Protein AF-A0A926MVA9-F1 (afdb_monomer)

Sequence (259 aa):
MSFYVKKLYDNELGYRKGIPNKAGKFLLVSKKRADFFPLHKADEIDPSMSLGIIIDEMKHLVHAEYTHDNDPSSGHRGNDRRIYLNEEIDQNGEFFKPGYYIVFFKYLDTEDKETKYILYRFTPDHKQYDLLEKITNQTNHLIFDNLDFINTEDRTYKEATISKKTTTRISDRLARNIHDIYSNQAEFRYAIRDIYDHKCCITGESIDTGETINCQAAHIKPWQFNGNHSTDNGMLMSLDFHWAFDRGCFTIDQSYEIR

Mean predicted aligned error: 5.1 Å

Secondary structure (DSSP, 8-state):
--EEEEE--TTTTT-BTTBSSSS---EEE-GGGGGGSPPPPTTSSS-EEEEEEEETTTTEEEEEEEEEE--TTSS-TT-EEEEE-HHHH-TTS-SS-TT-EEEEEEEE-TTT-SEEEEEEEE-TTSTTHHHHHHHHTT-SEEEES--TTS--S----SEEEE-HHHHHHHHHHHTT-TTPBPSSHHHHHHHHHHHTTT--TTTS---B-SS-BSEEEEESS-GGGT--SBGGGEEEEEHHHHHHHHTTS--B-TTS-B-

Structure (mmCIF, N/CA/C/O backbone):
data_AF-A0A926MVA9-F1
#
_entry.id   AF-A0A926MVA9-F1
#
loop_
_atom_site.group_PDB
_atom_site.id
_atom_site.type_symbol
_atom_site.label_atom_id
_atom_site.label_alt_id
_atom_site.label_comp_id
_atom_site.label_asym_id
_atom_site.label_entity_id
_atom_site.label_seq_id
_atom_site.pdbx_PDB_ins_code
_atom_site.Cartn_x
_atom_site.Cartn_y
_atom_site.Cartn_z
_atom_site.occupancy
_atom_site.B_iso_or_equiv
_atom_site.auth_seq_id
_atom_site.auth_comp_id
_atom_site.auth_asym_id
_atom_site.auth_atom_id
_atom_site.pdbx_PDB_model_num
ATOM 1 N N . MET A 1 1 ? 10.061 2.152 19.252 1.00 72.50 1 MET A N 1
ATOM 2 C CA . MET A 1 1 ? 9.005 1.430 18.512 1.00 72.50 1 MET A CA 1
ATOM 3 C C . MET A 1 1 ? 7.687 2.034 18.940 1.00 72.50 1 MET A C 1
ATOM 5 O O . MET A 1 1 ? 7.602 2.446 20.084 1.00 72.50 1 MET A O 1
ATOM 9 N N . SER A 1 2 ? 6.718 2.193 18.046 1.00 91.19 2 SER A N 1
ATOM 10 C CA . SER A 1 2 ? 5.420 2.751 18.425 1.00 91.19 2 SER A CA 1
ATOM 11 C C . SER A 1 2 ? 4.295 1.969 17.767 1.00 91.19 2 SER A C 1
ATOM 13 O O . SER A 1 2 ? 4.435 1.449 16.657 1.00 91.19 2 SER A O 1
ATOM 15 N N . PHE A 1 3 ? 3.182 1.886 18.483 1.00 97.00 3 PHE A N 1
ATOM 16 C CA . PHE A 1 3 ? 1.980 1.170 18.101 1.00 97.00 3 PHE A CA 1
ATOM 17 C C . PHE A 1 3 ? 0.824 2.148 18.038 1.00 97.00 3 PHE A C 1
ATOM 19 O O . PHE A 1 3 ? 0.561 2.850 19.012 1.00 97.00 3 PHE A O 1
ATOM 26 N N . TYR A 1 4 ? 0.111 2.171 16.921 1.00 97.56 4 TYR A N 1
ATOM 27 C CA . TYR A 1 4 ? -1.130 2.917 16.794 1.00 97.56 4 TYR A CA 1
ATOM 28 C C . TYR A 1 4 ? -2.300 1.985 17.061 1.00 97.56 4 TYR A C 1
ATOM 30 O O . TYR A 1 4 ? -2.570 1.082 16.271 1.00 97.56 4 TYR A O 1
ATOM 38 N N . VAL A 1 5 ? -2.994 2.205 18.169 1.00 97.44 5 VAL A N 1
ATOM 39 C CA . VAL A 1 5 ? -4.137 1.396 18.588 1.00 97.44 5 VAL A CA 1
ATOM 40 C C . VAL A 1 5 ? -5.415 2.149 18.282 1.00 97.44 5 VAL A C 1
ATOM 42 O O . VAL A 1 5 ? -5.563 3.324 18.642 1.00 97.44 5 VAL A O 1
ATOM 45 N N . LYS A 1 6 ? -6.355 1.448 17.649 1.00 95.69 6 LYS A N 1
ATOM 46 C CA . LYS A 1 6 ? -7.655 1.999 17.309 1.00 95.69 6 LYS A CA 1
ATOM 47 C C . LYS A 1 6 ? -8.786 1.002 17.522 1.00 95.69 6 LYS A C 1
ATOM 49 O O . LYS A 1 6 ? -8.683 -0.147 17.108 1.00 95.69 6 LYS A O 1
ATOM 54 N N . LYS A 1 7 ? -9.898 1.480 18.084 1.00 96.44 7 LYS A N 1
ATOM 55 C CA . LYS A 1 7 ? -11.179 0.757 18.093 1.00 96.44 7 LYS A CA 1
ATOM 56 C C . LYS A 1 7 ? -12.002 1.108 16.855 1.00 96.44 7 LYS A C 1
ATOM 58 O O . LYS A 1 7 ? -12.034 2.275 16.454 1.00 96.44 7 LYS A O 1
ATOM 63 N N . LEU A 1 8 ? -12.624 0.116 16.230 1.00 95.50 8 LEU A N 1
ATOM 64 C CA . LEU A 1 8 ? -13.405 0.267 15.003 1.00 95.50 8 LEU A CA 1
ATOM 65 C C . LEU A 1 8 ? -14.878 0.559 15.289 1.00 95.50 8 LEU A C 1
ATOM 67 O O . LEU A 1 8 ? -15.458 0.001 16.221 1.00 95.50 8 LEU A O 1
ATOM 71 N N . TYR A 1 9 ? -15.491 1.401 14.457 1.00 93.56 9 TYR A N 1
ATOM 72 C CA . TYR A 1 9 ? -16.884 1.827 14.604 1.00 93.56 9 TYR A CA 1
ATOM 73 C C . TYR A 1 9 ? -17.649 1.794 13.273 1.00 93.56 9 TYR A C 1
ATOM 75 O O . TYR A 1 9 ? -17.070 1.807 12.190 1.00 93.56 9 TYR A O 1
ATOM 83 N N . ASP A 1 10 ? -18.979 1.792 13.354 1.00 92.00 10 ASP A N 1
ATOM 84 C CA . ASP A 1 10 ? -19.894 1.718 12.206 1.00 92.00 10 ASP A CA 1
ATOM 85 C C . ASP A 1 10 ? -19.597 2.742 11.097 1.00 92.00 10 ASP A C 1
ATOM 87 O O . ASP A 1 10 ? -19.724 2.439 9.909 1.00 92.00 10 ASP A O 1
ATOM 91 N N . ASN A 1 11 ? -19.210 3.961 11.483 1.00 86.88 11 ASN A N 1
ATOM 92 C CA . ASN A 1 11 ? -19.065 5.105 10.584 1.00 86.88 11 ASN A CA 1
ATOM 93 C C . ASN A 1 11 ? -17.918 4.965 9.572 1.00 86.88 11 ASN A C 1
ATOM 95 O O . ASN A 1 11 ? -18.002 5.559 8.501 1.00 86.88 11 ASN A O 1
ATOM 99 N N . GLU A 1 12 ? -16.867 4.213 9.896 1.00 91.00 12 GLU A N 1
ATOM 100 C CA . GLU A 1 12 ? -15.726 3.986 8.994 1.00 91.00 12 GLU A CA 1
ATOM 101 C C . GLU A 1 12 ? -15.831 2.640 8.259 1.00 91.00 12 GLU A C 1
ATOM 103 O O . GLU A 1 12 ? -15.351 2.494 7.140 1.00 91.00 12 GLU A O 1
ATOM 108 N N . LEU A 1 13 ? -16.534 1.666 8.845 1.00 93.25 13 LEU A N 1
ATOM 109 C CA . LEU A 1 13 ? -16.716 0.331 8.271 1.00 93.25 13 LEU A CA 1
ATOM 110 C C . LEU A 1 13 ? -17.892 0.248 7.286 1.00 93.25 13 LEU A C 1
ATOM 112 O O . LEU A 1 13 ? -18.305 -0.837 6.879 1.00 93.25 13 LEU A O 1
ATOM 116 N N . GLY A 1 14 ? -18.456 1.392 6.899 1.00 89.44 14 GLY A N 1
ATOM 117 C CA . GLY A 1 14 ? -19.520 1.466 5.904 1.00 89.44 14 GLY A CA 1
ATOM 118 C C . GLY A 1 14 ? -20.868 0.911 6.378 1.00 89.44 14 GLY A C 1
ATOM 119 O O . GLY A 1 14 ? -21.698 0.537 5.542 1.00 89.44 14 GLY A O 1
ATOM 120 N N . TYR A 1 15 ? -21.107 0.851 7.693 1.00 89.75 15 TYR A N 1
ATOM 121 C CA . TYR A 1 15 ? -22.381 0.400 8.250 1.00 89.75 15 TYR A CA 1
ATOM 122 C C . TYR A 1 15 ? -23.427 1.518 8.185 1.00 89.75 15 TYR A C 1
ATOM 124 O O . TYR A 1 15 ? -23.159 2.681 8.491 1.00 89.75 15 TYR A O 1
ATOM 132 N N . ARG A 1 16 ? -24.668 1.172 7.824 1.00 89.12 16 ARG A N 1
ATOM 133 C CA . ARG A 1 16 ? -25.833 2.057 7.990 1.00 89.12 16 ARG A CA 1
ATOM 134 C C . ARG A 1 16 ? -26.975 1.290 8.629 1.00 89.12 16 ARG A C 1
ATOM 136 O O . ARG A 1 16 ? -27.398 0.267 8.098 1.00 89.12 16 ARG A O 1
ATOM 143 N N . LYS A 1 17 ? -27.498 1.810 9.746 1.00 87.56 17 LYS A N 1
ATOM 144 C CA . LYS A 1 17 ? -28.572 1.166 10.527 1.00 87.56 17 LYS A CA 1
ATOM 145 C C . LYS A 1 17 ? -28.241 -0.304 10.866 1.00 87.56 17 LYS A C 1
ATOM 147 O O . LYS A 1 17 ? -29.100 -1.168 10.741 1.00 87.56 17 LYS A O 1
ATOM 152 N N . GLY A 1 18 ? -26.982 -0.583 11.220 1.00 84.25 18 GLY A N 1
ATOM 153 C CA . GLY A 1 18 ? -26.495 -1.929 11.553 1.00 84.25 18 GLY A CA 1
ATOM 154 C C . GLY A 1 18 ? -26.220 -2.858 10.362 1.00 84.25 18 GLY A C 1
ATOM 155 O O . GLY A 1 18 ? -25.815 -3.995 10.574 1.00 84.25 18 GLY A O 1
ATOM 156 N N . ILE A 1 19 ? -26.407 -2.402 9.118 1.00 84.62 19 ILE A N 1
ATOM 157 C CA . ILE A 1 19 ? -26.165 -3.209 7.914 1.00 84.62 19 ILE A CA 1
ATOM 158 C C . ILE A 1 19 ? -24.806 -2.818 7.303 1.00 84.62 19 ILE A C 1
ATOM 160 O O . ILE A 1 19 ? -24.645 -1.636 6.975 1.00 84.62 19 ILE A O 1
ATOM 164 N N . PRO A 1 20 ? -23.853 -3.758 7.119 1.00 87.31 20 PRO A N 1
ATOM 165 C CA . PRO A 1 20 ? -22.564 -3.483 6.476 1.00 87.31 20 PRO A CA 1
ATOM 166 C C . PRO A 1 20 ? -22.720 -3.165 4.981 1.00 87.31 20 PRO A C 1
ATOM 168 O O . PRO A 1 20 ? -23.764 -3.423 4.376 1.00 87.31 20 PRO A O 1
ATOM 171 N N . ASN A 1 21 ? -21.659 -2.634 4.365 1.00 85.88 21 ASN A N 1
ATOM 172 C CA . ASN A 1 21 ? -21.579 -2.366 2.918 1.00 85.88 21 ASN A CA 1
ATOM 173 C C . ASN A 1 21 ? -22.676 -1.417 2.392 1.00 85.88 21 ASN A C 1
ATOM 175 O O . ASN A 1 21 ? -23.184 -1.575 1.281 1.00 85.88 21 ASN A O 1
ATOM 179 N N . LYS A 1 22 ? -23.079 -0.429 3.198 1.00 87.69 22 LYS A N 1
ATOM 180 C CA . LYS A 1 22 ? -24.055 0.610 2.816 1.00 87.69 22 LYS A CA 1
ATOM 181 C C . LYS A 1 22 ? -23.429 1.993 2.625 1.00 87.69 22 LYS A C 1
ATOM 183 O O . LYS A 1 22 ? -24.130 2.932 2.247 1.00 87.69 22 LYS A O 1
ATOM 188 N N . ALA A 1 23 ? -22.138 2.130 2.897 1.00 86.50 23 ALA A N 1
ATOM 189 C CA . ALA A 1 23 ? -21.325 3.308 2.625 1.00 86.50 23 ALA A CA 1
ATOM 190 C C . ALA A 1 23 ? -19.882 2.883 2.310 1.00 86.50 23 ALA A C 1
ATOM 192 O O . ALA A 1 23 ? -19.547 1.704 2.426 1.00 86.50 23 ALA A O 1
ATOM 193 N N . GLY A 1 24 ? -19.046 3.847 1.915 1.00 84.94 24 GLY A N 1
ATOM 194 C CA . GLY A 1 24 ? -17.616 3.615 1.720 1.00 84.94 24 GLY A CA 1
ATOM 195 C C . GLY A 1 24 ? -16.957 3.082 2.993 1.00 84.94 24 GLY A C 1
ATOM 196 O O . GLY A 1 24 ? -17.323 3.490 4.097 1.00 84.94 24 GLY A O 1
ATOM 197 N N . LYS A 1 25 ? -16.004 2.165 2.816 1.00 90.88 25 LYS A N 1
ATOM 198 C CA . LYS A 1 25 ? -15.269 1.507 3.898 1.00 90.88 25 LYS A CA 1
ATOM 199 C C . LYS A 1 25 ? -13.826 1.987 3.910 1.00 90.88 25 LYS A C 1
ATOM 201 O O . LYS A 1 25 ? -13.165 1.984 2.873 1.00 90.88 25 LYS A O 1
ATOM 206 N N . PHE A 1 26 ? -13.348 2.394 5.071 1.00 93.56 26 PHE A N 1
ATOM 207 C CA . PHE A 1 26 ? -11.978 2.835 5.285 1.00 93.56 26 PHE A CA 1
ATOM 208 C C . PHE A 1 26 ? -11.618 2.698 6.761 1.00 93.56 26 PHE A C 1
ATOM 210 O O . PHE A 1 26 ? -12.485 2.623 7.627 1.00 93.56 26 PHE A O 1
ATOM 217 N N . LEU A 1 27 ? -10.327 2.728 7.065 1.00 94.94 27 LEU A N 1
ATOM 218 C CA . LEU A 1 27 ? -9.845 2.889 8.429 1.00 94.94 27 LEU A CA 1
ATOM 219 C C . LEU A 1 27 ? -9.563 4.370 8.668 1.00 94.94 27 LEU A C 1
ATOM 221 O O . LEU A 1 27 ? -8.778 4.992 7.944 1.00 94.94 27 LEU A O 1
ATOM 225 N N . LEU A 1 28 ? -10.232 4.948 9.663 1.00 93.94 28 LEU A N 1
ATOM 226 C CA . LEU A 1 28 ? -10.068 6.355 10.007 1.00 93.94 28 LEU A CA 1
ATOM 227 C C . LEU A 1 28 ? -8.758 6.564 10.775 1.00 93.94 28 LEU A C 1
ATOM 229 O O . LEU A 1 28 ? -8.489 5.885 11.766 1.00 93.94 28 LEU A O 1
ATOM 233 N N . VAL A 1 29 ? -7.985 7.574 10.384 1.00 93.12 29 VAL A N 1
ATOM 234 C CA . VAL A 1 29 ? -6.805 8.041 11.113 1.00 93.12 29 VAL A CA 1
ATOM 235 C C . VAL A 1 29 ? -7.097 9.421 11.693 1.00 93.12 29 VAL A C 1
ATOM 237 O O . VAL A 1 29 ? -7.332 10.387 10.968 1.00 93.12 29 VAL A O 1
ATOM 240 N N . SER A 1 30 ? -7.072 9.524 13.025 1.00 87.44 30 SER A N 1
ATOM 241 C CA . SER A 1 30 ? -7.327 10.790 13.719 1.00 87.44 30 SER A CA 1
ATOM 242 C C . SER A 1 30 ? -6.306 11.865 13.350 1.00 87.44 30 SER A C 1
ATOM 244 O O . SER A 1 30 ? -5.099 11.641 13.448 1.00 87.44 30 SER A O 1
ATOM 246 N N . LYS A 1 31 ? -6.785 13.086 13.081 1.00 87.00 31 LYS A N 1
ATOM 247 C CA . LYS A 1 31 ? -5.948 14.283 12.892 1.00 87.00 31 LYS A CA 1
ATOM 248 C C . LYS A 1 31 ? -4.926 14.505 14.015 1.00 87.00 31 LYS A C 1
ATOM 250 O O . LYS A 1 31 ? -3.815 14.942 13.741 1.00 87.00 31 LYS A O 1
ATOM 255 N N . LYS A 1 32 ? -5.282 14.198 15.270 1.00 87.88 32 LYS A N 1
ATOM 256 C CA . LYS A 1 32 ? -4.401 14.387 16.442 1.00 87.88 32 LYS A CA 1
ATOM 257 C C . LYS A 1 32 ? -3.238 13.393 16.505 1.00 87.88 32 LYS A C 1
ATOM 259 O O . LYS A 1 32 ? -2.330 13.600 17.299 1.00 87.88 32 LYS A O 1
ATOM 264 N N . ARG A 1 33 ? -3.317 12.297 15.746 1.00 89.75 33 ARG A N 1
ATOM 265 C CA . ARG A 1 33 ? -2.367 11.174 15.752 1.00 89.75 33 ARG A CA 1
ATOM 266 C C . ARG A 1 33 ? -1.895 10.827 14.333 1.00 89.75 33 ARG A C 1
ATOM 268 O O . ARG A 1 33 ? -1.552 9.683 14.051 1.00 89.75 33 ARG A O 1
ATOM 275 N N . ALA A 1 34 ? -1.978 11.794 13.417 1.00 87.75 34 ALA A N 1
ATOM 276 C CA . ALA A 1 34 ? -1.633 11.608 12.009 1.00 87.75 34 ALA A CA 1
ATOM 277 C C . ALA A 1 34 ? -0.123 11.429 11.790 1.00 87.75 34 ALA A C 1
ATOM 279 O O . ALA A 1 34 ? 0.276 10.828 10.804 1.00 87.75 34 ALA A O 1
ATOM 280 N N . ASP A 1 35 ? 0.688 11.912 12.731 1.00 91.62 35 ASP A N 1
ATOM 281 C CA . ASP A 1 35 ? 2.149 11.822 12.789 1.00 91.62 35 ASP A CA 1
ATOM 282 C C . ASP A 1 35 ? 2.691 10.386 12.873 1.00 91.62 35 ASP A C 1
ATOM 284 O O . ASP A 1 35 ? 3.858 10.139 12.567 1.00 91.62 35 ASP A O 1
ATOM 288 N N . PHE A 1 36 ? 1.849 9.419 13.250 1.00 95.12 36 PHE A N 1
ATOM 289 C CA . PHE A 1 36 ? 2.207 8.003 13.190 1.00 95.12 36 PHE A CA 1
ATOM 290 C C . PHE A 1 36 ? 2.409 7.508 11.745 1.00 95.12 36 PHE A C 1
ATOM 292 O O . PHE A 1 36 ? 3.312 6.712 11.456 1.00 95.12 36 PHE A O 1
ATOM 299 N N . PHE A 1 37 ? 1.572 7.996 10.832 1.00 95.06 37 PHE A N 1
ATOM 300 C CA . PHE A 1 37 ? 1.618 7.694 9.406 1.00 95.06 37 PHE A CA 1
ATOM 301 C C . PHE A 1 37 ? 2.406 8.784 8.661 1.00 95.06 37 PHE A C 1
ATOM 303 O O . PHE A 1 37 ? 2.663 9.848 9.229 1.00 95.06 37 PHE A O 1
ATOM 310 N N . PRO A 1 38 ? 2.833 8.559 7.407 1.00 92.56 38 PRO A N 1
ATOM 311 C CA . PRO A 1 38 ? 3.520 9.594 6.651 1.00 92.56 38 PRO A CA 1
ATOM 312 C C . PRO A 1 38 ? 2.585 10.794 6.472 1.00 92.56 38 PRO A C 1
ATOM 314 O O . PRO A 1 38 ? 1.382 10.636 6.260 1.00 92.56 38 PRO A O 1
ATOM 317 N N . LEU A 1 39 ? 3.114 12.006 6.595 1.00 90.50 39 LEU A N 1
ATOM 318 C CA . LEU A 1 39 ? 2.309 13.206 6.412 1.00 90.50 39 LEU A CA 1
ATOM 319 C C . LEU A 1 39 ? 2.236 13.557 4.928 1.00 90.50 39 LEU A C 1
ATOM 321 O O . LEU A 1 39 ? 3.247 13.568 4.229 1.00 90.50 39 LEU A O 1
ATOM 325 N N . HIS A 1 40 ? 1.034 13.877 4.460 1.00 89.62 40 HIS A N 1
ATOM 326 C CA . HIS A 1 40 ? 0.827 14.496 3.156 1.00 89.62 40 HIS A CA 1
ATOM 327 C C . HIS A 1 40 ? 1.329 15.941 3.147 1.00 89.62 40 HIS A C 1
ATOM 329 O O . HIS A 1 40 ? 1.388 16.590 4.199 1.00 89.62 40 HIS A O 1
ATOM 335 N N . LYS A 1 41 ? 1.647 16.463 1.959 1.00 83.38 41 LYS A N 1
ATOM 336 C CA . LYS A 1 41 ? 1.947 17.888 1.806 1.00 83.38 41 LYS A CA 1
ATOM 337 C C . LYS A 1 41 ? 0.701 18.716 2.121 1.00 83.38 41 LYS A C 1
ATOM 339 O O . LYS A 1 41 ? -0.405 18.361 1.727 1.00 83.38 41 LYS A O 1
ATOM 344 N N . ALA A 1 42 ? 0.881 19.790 2.883 1.00 78.69 42 ALA A N 1
ATOM 345 C CA . ALA A 1 42 ? -0.231 20.556 3.444 1.00 78.69 42 ALA A CA 1
ATOM 346 C C . ALA A 1 42 ? -0.928 21.480 2.429 1.00 78.69 42 ALA A C 1
ATOM 348 O O . ALA A 1 42 ? -2.026 21.955 2.704 1.00 78.69 42 ALA A O 1
ATOM 349 N N . ASP A 1 43 ? -0.277 21.758 1.303 1.00 84.38 43 ASP A N 1
ATOM 350 C C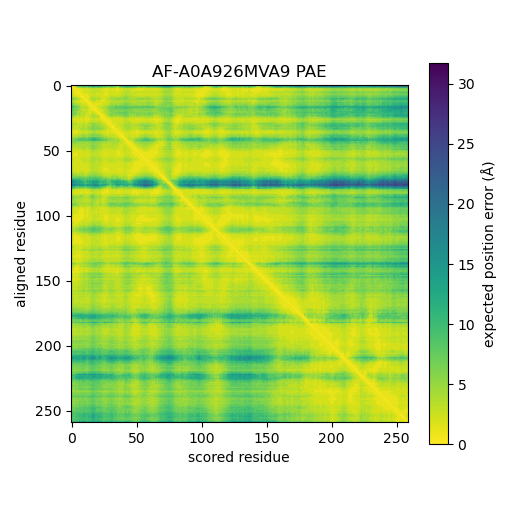A . ASP A 1 43 ? -0.720 22.641 0.222 1.00 84.38 43 ASP A CA 1
ATOM 351 C C . ASP A 1 43 ? -1.458 21.911 -0.911 1.00 84.38 43 ASP A C 1
ATOM 353 O O . ASP A 1 43 ? -2.037 22.556 -1.782 1.00 84.38 43 ASP A O 1
ATOM 357 N N . GLU A 1 44 ? -1.474 20.579 -0.895 1.00 85.38 44 GLU A N 1
ATOM 358 C CA . GLU A 1 44 ? -2.200 19.765 -1.869 1.00 85.38 44 GLU A CA 1
ATOM 359 C C . GLU A 1 44 ? -3.659 19.543 -1.421 1.00 85.38 44 GLU A C 1
ATOM 361 O O . GLU A 1 44 ? -3.939 19.385 -0.229 1.00 85.38 44 GLU A O 1
ATOM 366 N N . ILE A 1 45 ? -4.590 19.523 -2.384 1.00 85.38 45 ILE A N 1
ATOM 367 C CA . ILE A 1 45 ? -6.005 19.176 -2.165 1.00 85.38 45 ILE A CA 1
ATOM 368 C C . ILE A 1 45 ? -6.196 17.680 -2.419 1.00 85.38 45 ILE A C 1
ATOM 370 O O . ILE A 1 45 ? -5.728 17.162 -3.432 1.00 85.38 45 ILE A O 1
ATOM 374 N N . ASP A 1 46 ? -6.866 17.009 -1.484 1.00 86.25 46 ASP A N 1
ATOM 375 C CA . ASP A 1 46 ? -7.051 15.562 -1.403 1.00 86.25 46 ASP A CA 1
ATOM 376 C C . ASP A 1 46 ? -5.782 14.748 -1.713 1.00 86.25 46 ASP A C 1
ATOM 378 O O . ASP A 1 46 ? -5.815 13.807 -2.518 1.00 86.25 46 ASP A O 1
ATOM 382 N N . PRO A 1 47 ? -4.629 15.078 -1.091 1.00 90.19 47 PRO A N 1
ATOM 383 C CA . PRO A 1 47 ? -3.396 14.391 -1.401 1.00 90.19 47 PRO A CA 1
ATOM 384 C C . PRO A 1 47 ? -3.477 12.941 -0.959 1.00 90.19 47 PRO A C 1
ATOM 386 O O . PRO A 1 47 ? -4.087 12.581 0.057 1.00 90.19 47 PRO A O 1
ATOM 389 N N . SER A 1 48 ? -2.791 12.092 -1.712 1.00 91.38 48 SER A N 1
ATOM 390 C CA . SER A 1 48 ? -2.756 10.676 -1.416 1.00 91.38 48 SER A CA 1
ATOM 391 C C . SER A 1 48 ? -1.462 10.000 -1.847 1.00 91.38 48 SER A C 1
ATOM 393 O O . SER A 1 48 ? -0.700 10.495 -2.685 1.00 91.38 48 SER A O 1
ATOM 395 N N . MET A 1 49 ? -1.217 8.868 -1.201 1.00 92.56 49 MET A N 1
ATOM 396 C CA . MET A 1 49 ? -0.066 7.988 -1.372 1.00 92.56 49 MET A CA 1
ATOM 397 C C . MET A 1 49 ? -0.478 6.564 -0.996 1.00 92.56 49 MET A C 1
ATOM 399 O O . MET A 1 49 ? -1.565 6.363 -0.453 1.00 92.56 49 MET A O 1
ATOM 403 N N . SER A 1 50 ? 0.384 5.581 -1.225 1.00 94.38 50 SER A N 1
ATOM 404 C CA . SER A 1 50 ? 0.154 4.212 -0.771 1.00 94.38 50 SER A CA 1
ATOM 405 C C . SER A 1 50 ? 0.974 3.853 0.471 1.00 94.38 50 SER A C 1
ATOM 407 O O . SER A 1 50 ? 2.143 4.223 0.598 1.00 94.38 50 SER A O 1
ATOM 409 N N . LEU A 1 51 ? 0.358 3.096 1.381 1.00 96.12 51 LEU A N 1
ATOM 410 C CA . LEU A 1 51 ? 1.006 2.485 2.541 1.00 96.12 51 LEU A CA 1
ATOM 411 C C . LEU A 1 51 ? 1.146 0.981 2.311 1.00 96.12 51 LEU A C 1
ATOM 413 O O . LEU A 1 51 ? 0.145 0.309 2.071 1.00 96.12 51 LEU A O 1
ATOM 417 N N . GLY A 1 52 ? 2.360 0.444 2.447 1.00 96.75 52 GLY A N 1
ATOM 418 C CA . GLY A 1 52 ? 2.576 -1.001 2.526 1.00 96.75 52 GLY A CA 1
ATOM 419 C C . GLY A 1 52 ? 2.169 -1.523 3.904 1.00 96.75 52 GLY A C 1
ATOM 420 O O . GLY A 1 52 ? 2.801 -1.178 4.905 1.00 96.75 52 GLY A O 1
ATOM 421 N N . ILE A 1 53 ? 1.105 -2.321 3.964 1.00 98.00 53 ILE A N 1
ATOM 422 C CA . ILE A 1 53 ? 0.530 -2.850 5.204 1.00 98.00 53 ILE A CA 1
ATOM 423 C C . ILE A 1 53 ? 0.455 -4.375 5.113 1.00 98.00 53 ILE A C 1
ATOM 425 O O . ILE A 1 53 ? -0.310 -4.917 4.319 1.00 98.00 53 ILE A O 1
ATOM 429 N N . ILE A 1 54 ? 1.214 -5.070 5.955 1.00 97.94 54 ILE A N 1
ATOM 430 C CA . ILE A 1 54 ? 1.101 -6.516 6.143 1.00 97.94 54 ILE A CA 1
ATOM 431 C C . ILE A 1 54 ? -0.075 -6.790 7.075 1.00 97.94 54 ILE A C 1
ATOM 433 O O . ILE A 1 54 ? -0.103 -6.317 8.210 1.00 97.94 54 ILE A O 1
ATOM 437 N N . ILE A 1 55 ? -1.042 -7.573 6.614 1.00 97.88 55 ILE A N 1
ATOM 438 C CA . ILE A 1 55 ? -2.140 -8.068 7.442 1.00 97.88 55 ILE A CA 1
ATOM 439 C C . ILE A 1 55 ? -1.666 -9.345 8.116 1.00 97.88 55 ILE A C 1
ATOM 441 O O . ILE A 1 55 ? -1.606 -10.390 7.471 1.00 97.88 55 ILE A O 1
ATOM 445 N N . ASP A 1 56 ? -1.307 -9.254 9.397 1.00 97.31 56 ASP A N 1
ATOM 446 C CA . ASP A 1 56 ? -0.608 -10.330 10.111 1.00 97.31 56 ASP A CA 1
ATOM 447 C C . ASP A 1 56 ? -1.364 -11.665 10.050 1.00 97.31 56 ASP A C 1
ATOM 449 O O . ASP A 1 56 ? -0.795 -12.696 9.700 1.00 97.31 56 ASP A O 1
ATOM 453 N N . GLU A 1 57 ? -2.674 -11.626 10.295 1.00 95.31 57 GLU A N 1
ATOM 454 C CA . GLU A 1 57 ? -3.541 -12.809 10.303 1.00 95.31 57 GLU A CA 1
ATOM 455 C C . GLU A 1 57 ? -3.622 -13.506 8.933 1.00 95.31 57 GLU A C 1
ATOM 457 O O . GLU A 1 57 ? -3.698 -14.730 8.861 1.00 95.31 57 GLU A O 1
ATOM 462 N N . MET A 1 58 ? -3.579 -12.734 7.842 1.00 95.75 58 MET A N 1
ATOM 463 C CA . MET A 1 58 ? -3.678 -13.247 6.469 1.00 95.75 58 MET A CA 1
ATOM 464 C C . MET A 1 58 ? -2.309 -13.517 5.837 1.00 95.75 58 MET A C 1
ATOM 466 O O . MET A 1 58 ? -2.232 -14.194 4.815 1.00 95.75 58 MET A O 1
ATOM 470 N N . LYS A 1 59 ? -1.231 -12.972 6.415 1.00 96.69 59 LYS A N 1
ATOM 471 C CA . LYS A 1 59 ? 0.107 -12.918 5.809 1.00 96.69 59 LYS A CA 1
ATOM 472 C C . LYS A 1 59 ? 0.054 -12.352 4.387 1.00 96.69 59 LYS A C 1
ATOM 474 O O . LYS A 1 59 ? 0.637 -12.913 3.464 1.00 96.69 59 LYS A O 1
ATOM 479 N N . HIS A 1 60 ? -0.646 -11.232 4.226 1.00 96.88 60 HIS A N 1
ATOM 480 C CA . HIS A 1 60 ? -0.871 -10.574 2.939 1.00 96.88 60 HIS A CA 1
ATOM 481 C C . HIS A 1 60 ? -0.413 -9.113 3.015 1.00 96.88 60 HIS A C 1
ATOM 483 O O . HIS A 1 60 ? -0.857 -8.373 3.894 1.00 96.88 60 HIS A O 1
ATOM 489 N N . LEU A 1 61 ? 0.476 -8.692 2.114 1.00 96.81 61 LEU A N 1
ATOM 490 C CA . LEU A 1 61 ? 0.932 -7.308 1.989 1.00 96.81 61 LEU A CA 1
ATOM 491 C C . LEU A 1 61 ? -0.007 -6.533 1.059 1.00 96.81 61 LEU A C 1
ATOM 493 O O . LEU A 1 61 ? -0.110 -6.841 -0.122 1.00 96.81 61 LEU A O 1
ATOM 497 N N . VAL A 1 62 ? -0.662 -5.492 1.564 1.00 97.31 62 VAL A N 1
ATOM 498 C CA . VAL A 1 62 ? -1.480 -4.593 0.743 1.00 97.31 62 VAL A CA 1
ATOM 499 C C . VAL A 1 62 ? -0.812 -3.232 0.651 1.00 97.31 62 VAL A C 1
ATOM 501 O O . VAL A 1 62 ? -0.566 -2.588 1.668 1.00 97.31 62 VAL A O 1
ATOM 504 N N . HIS A 1 63 ? -0.583 -2.759 -0.570 1.00 96.75 63 HIS A N 1
ATOM 505 C CA . HIS A 1 63 ? -0.275 -1.361 -0.853 1.00 96.75 63 HIS A CA 1
ATOM 506 C C . HIS A 1 63 ? -1.598 -0.585 -0.920 1.00 96.75 63 HIS A C 1
ATOM 508 O O . HIS A 1 63 ? -2.214 -0.434 -1.982 1.00 96.75 63 HIS A O 1
ATOM 514 N N . ALA A 1 64 ? -2.073 -0.165 0.254 1.00 96.50 64 ALA A N 1
ATOM 515 C CA . ALA A 1 64 ? -3.384 0.443 0.450 1.00 96.50 64 ALA A CA 1
ATOM 516 C C . ALA A 1 64 ? -3.351 1.952 0.207 1.00 96.50 64 ALA A C 1
ATOM 518 O O . ALA A 1 64 ? -2.407 2.638 0.604 1.00 96.50 64 ALA A O 1
ATOM 519 N N . GLU A 1 65 ? -4.414 2.483 -0.390 1.00 95.50 65 GLU A N 1
ATOM 520 C CA . GLU A 1 65 ? -4.524 3.916 -0.636 1.00 95.50 65 GLU A CA 1
ATOM 521 C C . GLU A 1 65 ? -4.725 4.682 0.676 1.00 95.50 65 GLU A C 1
ATOM 523 O O . GLU A 1 65 ? -5.625 4.381 1.462 1.00 95.50 65 GLU A O 1
ATOM 528 N N . TYR A 1 66 ? -3.918 5.714 0.889 1.00 95.31 66 TYR A N 1
ATOM 529 C CA . TYR A 1 66 ? -3.970 6.577 2.056 1.00 95.31 66 TYR A CA 1
ATOM 530 C 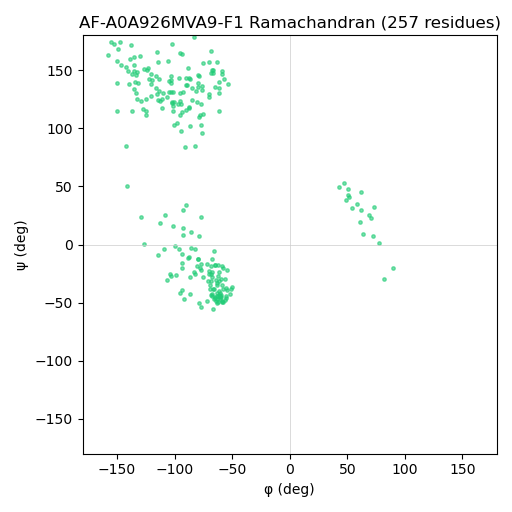C . TYR A 1 66 ? -4.130 8.036 1.647 1.00 95.31 66 TYR A C 1
ATOM 532 O O . TYR A 1 66 ? -3.223 8.666 1.096 1.00 95.31 66 TYR A O 1
ATOM 540 N N . THR A 1 67 ? -5.302 8.581 1.951 1.00 93.00 67 THR A N 1
ATOM 541 C CA . THR A 1 67 ? -5.731 9.910 1.509 1.00 93.00 67 THR A CA 1
ATOM 542 C C . THR A 1 67 ? -5.920 10.829 2.703 1.00 93.00 67 THR A C 1
ATOM 544 O O . THR A 1 67 ? -6.398 10.405 3.760 1.00 93.00 67 THR A O 1
ATOM 547 N N . HIS A 1 68 ? -5.597 12.101 2.519 1.00 92.50 68 HIS A N 1
ATOM 548 C CA . HIS A 1 68 ? -6.032 13.175 3.398 1.00 92.50 68 HIS A CA 1
ATOM 549 C C . HIS A 1 68 ? -7.209 13.891 2.744 1.00 92.50 68 HIS A C 1
ATOM 551 O O . HIS A 1 68 ? -7.006 14.656 1.819 1.00 92.50 68 HIS A O 1
ATOM 557 N N . ASP A 1 69 ? -8.426 13.619 3.213 1.00 87.25 69 ASP A N 1
ATOM 558 C CA . ASP A 1 69 ? -9.644 14.272 2.717 1.00 87.25 69 ASP A CA 1
ATOM 559 C C . ASP A 1 69 ? -9.704 15.681 3.316 1.00 87.25 69 ASP A C 1
ATOM 561 O O . ASP A 1 69 ? -10.059 15.848 4.491 1.00 87.25 69 ASP A O 1
ATOM 565 N N . ASN A 1 70 ? -9.224 16.663 2.552 1.00 87.38 70 ASN A N 1
ATOM 566 C CA . ASN A 1 70 ? -9.061 18.053 2.978 1.00 87.38 70 ASN A CA 1
ATOM 567 C C . ASN A 1 70 ? -9.732 19.056 2.030 1.00 87.38 70 ASN A C 1
ATOM 569 O O . ASN A 1 70 ? -9.662 20.257 2.309 1.00 87.38 70 ASN A O 1
ATOM 573 N N . ASP A 1 71 ? -10.388 18.588 0.962 1.00 86.31 71 ASP A N 1
ATOM 574 C CA . ASP A 1 71 ? -11.068 19.448 0.003 1.00 86.31 71 ASP A CA 1
ATOM 575 C C . ASP A 1 71 ? -12.194 20.256 0.680 1.00 86.31 71 ASP A C 1
ATOM 577 O O . ASP A 1 71 ? -13.196 19.683 1.131 1.00 86.31 71 ASP A O 1
ATOM 581 N N . PRO A 1 72 ? -12.077 21.599 0.740 1.00 81.19 72 PRO A N 1
ATOM 582 C CA . PRO A 1 72 ? -13.098 22.458 1.332 1.00 81.19 72 PRO A CA 1
ATOM 583 C C . PRO A 1 72 ? -14.402 22.492 0.523 1.00 81.19 72 PRO A C 1
ATOM 585 O O . PRO A 1 72 ? -15.428 22.921 1.055 1.00 81.19 72 PRO A O 1
ATOM 588 N N . SER A 1 73 ? -14.368 22.083 -0.749 1.00 81.69 73 SER A N 1
ATOM 589 C CA . SER A 1 73 ? -15.541 21.967 -1.616 1.00 81.69 73 SER A CA 1
ATOM 590 C C . SER A 1 73 ? -16.329 20.678 -1.369 1.00 81.69 73 SER A C 1
ATOM 592 O O . SER A 1 73 ? -17.519 20.602 -1.691 1.00 81.69 73 SER A O 1
ATOM 594 N N . SER A 1 74 ? -15.699 19.684 -0.737 1.00 76.31 74 SER A N 1
ATOM 595 C CA . SER A 1 74 ? -16.363 18.442 -0.379 1.00 76.31 74 SER A CA 1
ATOM 596 C C . SER A 1 74 ? -17.431 18.678 0.701 1.00 76.31 74 SER A C 1
ATOM 598 O O . SER A 1 74 ? -17.322 19.531 1.586 1.00 76.31 74 SER A O 1
ATOM 600 N N . GLY A 1 75 ? -18.484 17.856 0.691 1.00 65.62 75 GLY A N 1
ATOM 601 C CA . GLY A 1 75 ? -19.440 17.804 1.805 1.00 65.62 75 GLY A CA 1
ATOM 602 C C . GLY A 1 75 ? -18.824 17.269 3.111 1.00 65.62 75 GLY A C 1
ATOM 603 O O . GLY A 1 75 ? -19.489 17.265 4.151 1.00 65.62 75 GLY A O 1
ATOM 604 N N . HIS A 1 76 ? -17.570 16.807 3.074 1.00 64.81 76 HIS A N 1
ATOM 605 C CA . HIS A 1 76 ? -16.864 16.174 4.176 1.00 64.81 76 HIS A CA 1
ATOM 606 C C . HIS A 1 76 ? -16.021 17.197 4.945 1.00 64.81 76 HIS A C 1
ATOM 608 O O . HIS A 1 76 ? -14.879 17.491 4.632 1.00 64.81 76 HIS A O 1
ATOM 614 N N . ARG A 1 77 ? -16.563 17.704 6.055 1.00 60.09 77 ARG A N 1
ATOM 615 C CA . ARG A 1 77 ? -15.875 18.698 6.907 1.00 60.09 77 ARG A CA 1
ATOM 616 C C . ARG A 1 77 ? -14.813 18.116 7.853 1.00 60.09 77 ARG A C 1
ATOM 618 O O . ARG A 1 77 ? -14.340 18.826 8.737 1.00 60.09 77 ARG A O 1
ATOM 625 N N . GLY A 1 78 ? -14.494 16.828 7.728 1.00 62.81 78 GLY A N 1
ATOM 626 C CA . GLY A 1 78 ? -13.672 16.097 8.698 1.00 62.81 78 GLY A CA 1
ATOM 627 C C . GLY A 1 78 ? -12.210 16.533 8.710 1.00 62.81 78 GLY A C 1
ATOM 628 O O . GLY A 1 78 ? -11.604 16.600 9.779 1.00 62.81 78 GLY A O 1
ATOM 629 N N . ASN A 1 79 ? -11.657 16.905 7.544 1.00 78.25 79 ASN A N 1
ATOM 630 C CA . ASN A 1 79 ? -10.216 17.132 7.394 1.00 78.25 79 ASN A CA 1
ATOM 631 C C . ASN A 1 79 ? -9.424 15.922 7.948 1.00 78.25 79 ASN A C 1
ATOM 633 O O . ASN A 1 79 ? -8.477 16.059 8.733 1.00 78.25 79 ASN A O 1
ATOM 637 N N . ASP A 1 80 ? -9.923 14.730 7.613 1.00 84.75 80 ASP A N 1
ATOM 638 C CA . ASP A 1 80 ? -9.550 13.447 8.199 1.00 84.75 80 ASP A CA 1
ATOM 639 C C . ASP A 1 80 ? -8.687 12.648 7.227 1.00 84.75 80 ASP A C 1
ATOM 641 O O . ASP A 1 80 ? -8.729 12.832 6.010 1.00 84.75 80 ASP A O 1
ATOM 645 N N . ARG A 1 81 ? -7.916 11.706 7.766 1.00 92.56 81 ARG A N 1
ATOM 646 C CA . ARG A 1 81 ? -7.106 10.795 6.960 1.00 92.56 81 ARG A CA 1
ATOM 647 C C . ARG A 1 81 ? -7.735 9.416 6.932 1.00 92.56 81 ARG A C 1
ATOM 649 O O . ARG A 1 81 ? -8.277 8.954 7.937 1.00 92.56 81 ARG A O 1
ATOM 656 N N . ARG A 1 82 ? -7.695 8.771 5.772 1.00 93.75 82 ARG A N 1
ATOM 657 C CA . ARG A 1 82 ? -8.393 7.508 5.515 1.00 93.75 82 ARG A CA 1
ATOM 658 C C . ARG A 1 82 ? -7.458 6.528 4.834 1.00 93.75 82 ARG A C 1
ATOM 660 O O . ARG A 1 82 ? -6.840 6.876 3.832 1.00 93.75 82 ARG A O 1
ATOM 667 N N . ILE A 1 83 ? -7.389 5.313 5.368 1.00 95.94 83 ILE A N 1
ATOM 668 C CA . ILE A 1 83 ? -6.706 4.178 4.744 1.00 95.94 83 ILE A CA 1
ATOM 669 C C . ILE A 1 83 ? -7.777 3.294 4.100 1.00 95.94 83 ILE A C 1
ATOM 671 O O . ILE A 1 83 ? -8.620 2.726 4.795 1.00 95.94 83 ILE A O 1
ATOM 675 N N . TYR A 1 84 ? -7.758 3.177 2.779 1.00 94.62 84 TYR A N 1
ATOM 676 C CA . TYR A 1 84 ? -8.667 2.332 2.009 1.00 94.62 84 TYR A CA 1
ATOM 677 C C . TYR A 1 84 ? -8.045 0.948 1.831 1.00 94.62 84 TYR A C 1
ATOM 679 O O . TYR A 1 84 ? -7.396 0.654 0.833 1.00 94.62 84 TYR A O 1
ATOM 687 N N . LEU A 1 85 ? -8.235 0.113 2.849 1.00 93.19 85 LEU A N 1
ATOM 688 C CA . LEU A 1 85 ? -7.756 -1.270 2.893 1.00 93.19 85 LEU A CA 1
ATOM 689 C C . LEU A 1 85 ? -8.903 -2.280 2.719 1.00 93.19 85 LEU A C 1
ATOM 691 O O . LEU A 1 85 ? -8.722 -3.369 2.183 1.00 93.19 85 LEU A O 1
ATOM 695 N N . ASN A 1 86 ? -10.101 -1.909 3.173 1.00 89.75 86 ASN A N 1
ATOM 696 C CA . ASN A 1 86 ? -11.250 -2.801 3.304 1.00 89.75 86 ASN A CA 1
ATOM 697 C C . ASN A 1 86 ? -11.721 -3.408 1.974 1.00 89.75 86 ASN A C 1
ATOM 699 O O . ASN A 1 86 ? -12.253 -4.510 1.973 1.00 89.75 86 ASN A O 1
ATOM 703 N N . GLU A 1 87 ? -11.570 -2.703 0.852 1.00 85.19 87 GLU A N 1
ATOM 704 C CA . GLU A 1 87 ? -11.991 -3.223 -0.458 1.00 85.19 87 GLU A CA 1
ATOM 705 C C . GLU A 1 87 ? -11.127 -4.397 -0.933 1.00 85.19 87 GLU A C 1
ATOM 707 O O . GLU A 1 87 ? -11.618 -5.245 -1.675 1.00 85.19 87 GLU A O 1
ATOM 712 N N . GLU A 1 88 ? -9.883 -4.487 -0.460 1.00 90.62 88 GLU A N 1
ATOM 713 C CA . GLU A 1 88 ? -8.968 -5.561 -0.848 1.00 90.62 88 GLU A CA 1
ATOM 714 C C . GLU A 1 88 ? -9.142 -6.802 0.028 1.00 90.62 88 GLU A C 1
ATOM 716 O O . GLU A 1 88 ? -9.200 -7.913 -0.486 1.00 90.62 88 GLU A O 1
ATOM 721 N N . ILE A 1 89 ? -9.291 -6.620 1.345 1.00 92.19 89 ILE A N 1
ATOM 722 C CA . ILE A 1 89 ? -9.240 -7.739 2.306 1.00 92.19 89 ILE A CA 1
ATOM 723 C C . ILE A 1 89 ? -10.555 -8.011 3.043 1.00 92.19 89 ILE A C 1
ATOM 725 O O . ILE A 1 89 ? -10.664 -8.995 3.767 1.00 92.19 89 ILE A O 1
ATOM 729 N N . ASP A 1 90 ? -11.550 -7.133 2.911 1.00 91.31 90 ASP A N 1
ATOM 730 C CA . ASP A 1 90 ? -12.798 -7.206 3.675 1.00 91.31 90 ASP A CA 1
ATOM 731 C C . ASP A 1 90 ? -14.017 -6.834 2.821 1.00 91.31 90 ASP A C 1
ATOM 733 O O . ASP A 1 90 ? -14.845 -5.990 3.179 1.00 91.31 90 ASP A O 1
ATOM 737 N N . GLN A 1 91 ? -14.131 -7.454 1.645 1.00 85.56 91 GLN A N 1
ATOM 738 C CA . GLN A 1 91 ? -15.182 -7.152 0.667 1.00 85.56 91 GLN A CA 1
ATOM 739 C C . GLN A 1 91 ? -16.591 -7.340 1.246 1.00 85.56 91 GLN A C 1
ATOM 741 O O . GLN A 1 91 ? -17.457 -6.491 1.026 1.00 85.56 91 GLN A O 1
ATOM 746 N N . ASN A 1 92 ? -16.784 -8.368 2.075 1.00 86.62 92 ASN A N 1
ATOM 747 C CA . ASN A 1 92 ? -18.075 -8.691 2.680 1.00 86.62 92 ASN A CA 1
ATOM 748 C C . ASN A 1 92 ? -18.341 -7.961 4.010 1.00 86.62 92 ASN A C 1
ATOM 750 O O . ASN A 1 92 ? -19.489 -7.941 4.452 1.00 86.62 92 ASN A O 1
ATOM 754 N N . GLY A 1 93 ? -17.351 -7.292 4.614 1.00 85.25 93 GLY A N 1
ATOM 755 C CA . GLY A 1 93 ? -17.508 -6.644 5.927 1.00 85.25 93 GLY A CA 1
ATOM 756 C C . GLY A 1 93 ? -17.559 -7.652 7.080 1.00 85.25 93 GLY A C 1
ATOM 757 O O . GLY A 1 93 ? -18.292 -7.469 8.051 1.00 85.25 93 GLY A O 1
ATOM 758 N N . GLU A 1 94 ? -16.847 -8.766 6.931 1.00 89.75 94 GLU A N 1
ATOM 759 C CA . GLU A 1 94 ? -16.797 -9.849 7.915 1.00 89.75 94 GLU A CA 1
ATOM 760 C C . GLU A 1 94 ? -15.503 -9.828 8.727 1.00 89.75 94 GLU A C 1
ATOM 762 O O . GLU A 1 94 ? -15.501 -10.266 9.881 1.00 89.75 94 GLU A O 1
ATOM 767 N N . PHE A 1 95 ? -14.423 -9.297 8.152 1.00 93.88 95 PHE A N 1
ATOM 768 C CA . PHE A 1 95 ? -13.113 -9.253 8.785 1.00 93.88 95 PHE A CA 1
ATOM 769 C C . PHE A 1 95 ? -13.029 -8.115 9.804 1.00 93.88 95 PHE A C 1
ATOM 771 O O . PHE A 1 95 ? -12.681 -8.343 10.971 1.00 93.88 95 PHE A O 1
ATOM 778 N N . PHE A 1 96 ? -13.412 -6.900 9.402 1.00 94.94 96 PHE A N 1
ATOM 779 C CA . PHE A 1 96 ? -13.519 -5.758 10.299 1.00 94.94 96 PHE A CA 1
ATOM 780 C C . PHE A 1 96 ? -14.963 -5.574 10.754 1.00 94.94 96 PHE A C 1
ATOM 782 O O . PHE A 1 96 ? -15.857 -5.334 9.946 1.00 94.94 96 PHE A O 1
ATOM 789 N N . LYS A 1 97 ? -15.191 -5.633 12.071 1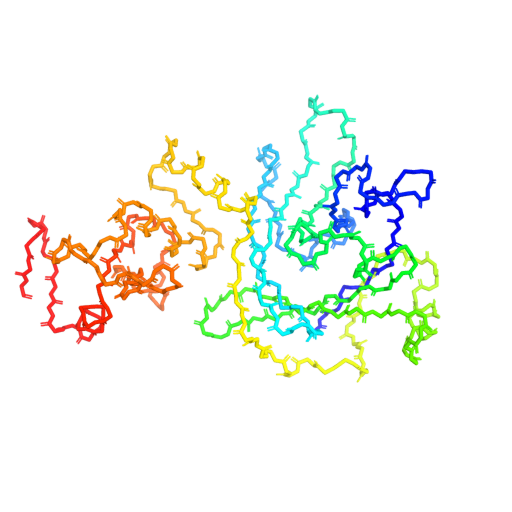.00 94.56 97 LYS A N 1
ATOM 790 C CA . LYS A 1 97 ? -16.504 -5.376 12.670 1.00 94.56 97 LYS A CA 1
ATOM 791 C C . LYS A 1 97 ? -16.436 -4.261 13.710 1.00 94.56 97 LYS A C 1
ATOM 793 O O . LYS A 1 97 ? -15.391 -4.078 14.345 1.00 94.56 97 LYS A O 1
ATOM 798 N N . PRO A 1 98 ? -17.543 -3.529 13.918 1.00 94.75 98 PRO A N 1
ATOM 799 C CA . PRO A 1 98 ? -17.641 -2.558 14.994 1.00 94.75 98 PRO A CA 1
ATOM 800 C C . PRO A 1 98 ? -17.290 -3.181 16.348 1.00 94.75 98 PRO A C 1
ATOM 802 O O . PRO A 1 98 ? -17.674 -4.310 16.649 1.00 94.75 98 PRO A O 1
ATOM 805 N N . GLY A 1 99 ? -16.538 -2.441 17.157 1.00 94.69 99 GLY A N 1
ATOM 806 C CA . GLY A 1 99 ? -16.022 -2.890 18.447 1.00 94.69 99 GLY A CA 1
ATOM 807 C C . GLY A 1 99 ? -14.661 -3.580 18.376 1.00 94.69 99 GLY A C 1
ATOM 808 O O . GLY A 1 99 ? -13.961 -3.585 19.380 1.00 94.69 99 GLY A O 1
ATOM 809 N N . TYR A 1 100 ? -14.229 -4.098 17.222 1.00 96.69 100 TYR A N 1
ATOM 810 C CA . TYR A 1 100 ? -12.906 -4.723 17.117 1.00 96.69 100 TYR A CA 1
ATOM 811 C C . TYR A 1 100 ? -11.793 -3.691 17.305 1.00 96.69 100 TYR A C 1
ATOM 813 O O . TYR A 1 100 ? -11.943 -2.519 16.950 1.00 96.69 100 TYR A O 1
ATOM 821 N N . TYR A 1 101 ? -10.655 -4.141 17.825 1.00 97.75 101 TYR A N 1
ATOM 822 C CA . TYR A 1 101 ? -9.435 -3.348 17.845 1.00 97.75 101 TYR A CA 1
ATOM 823 C C . TYR A 1 101 ? -8.547 -3.708 16.663 1.00 97.75 101 TYR A C 1
ATOM 825 O O . TYR A 1 101 ? -8.420 -4.872 16.282 1.00 97.75 101 TYR A O 1
ATOM 833 N N . ILE A 1 102 ? -7.886 -2.694 16.124 1.00 97.81 102 ILE A N 1
ATOM 834 C CA . ILE A 1 102 ? -6.745 -2.855 15.237 1.00 97.81 102 ILE A CA 1
ATOM 835 C C . ILE A 1 102 ? -5.535 -2.160 15.843 1.00 97.81 102 ILE A C 1
ATOM 837 O O . ILE A 1 102 ? -5.653 -1.128 16.513 1.00 97.81 102 ILE A O 1
ATOM 841 N N . VAL A 1 103 ? -4.366 -2.733 15.596 1.00 98.12 103 VAL A N 1
ATOM 842 C CA . VAL A 1 103 ? -3.088 -2.178 16.017 1.00 98.12 103 VAL A CA 1
ATOM 843 C C . VAL A 1 103 ? -2.168 -2.130 14.815 1.00 98.12 103 VAL A C 1
ATOM 845 O O . VAL A 1 103 ? -1.910 -3.161 14.203 1.00 98.12 103 VAL A O 1
ATOM 848 N N . PHE A 1 104 ? -1.658 -0.946 14.492 1.00 98.38 104 PHE A N 1
ATOM 849 C CA . PHE A 1 104 ? -0.572 -0.810 13.533 1.00 98.38 104 PHE A CA 1
ATOM 850 C C . PHE A 1 104 ? 0.760 -0.755 14.261 1.00 98.38 104 PHE A C 1
ATOM 852 O O . PHE A 1 104 ? 0.945 0.060 15.165 1.00 98.38 104 PHE A O 1
ATOM 859 N N . PHE A 1 105 ? 1.703 -1.565 13.812 1.00 98.00 105 PHE A N 1
ATOM 860 C CA . PHE A 1 105 ? 3.113 -1.434 14.140 1.00 98.00 105 PHE A CA 1
ATOM 861 C C . PHE A 1 105 ? 3.851 -0.860 12.934 1.00 98.00 105 PHE A C 1
ATOM 863 O O . PHE A 1 105 ? 3.670 -1.339 11.818 1.00 98.00 105 PHE A O 1
ATOM 870 N N . LYS A 1 106 ? 4.666 0.174 13.149 1.00 95.94 106 LYS A N 1
ATOM 871 C CA . LYS A 1 106 ? 5.459 0.829 12.104 1.00 95.94 106 LYS A CA 1
ATOM 872 C C . LYS A 1 106 ? 6.908 0.354 12.172 1.00 95.94 106 LYS A C 1
ATOM 874 O O . LYS A 1 106 ? 7.524 0.440 13.235 1.00 95.94 106 LYS A O 1
ATOM 879 N N . TYR A 1 107 ? 7.475 -0.041 11.036 1.00 95.00 107 TYR A N 1
ATOM 880 C CA . TYR A 1 107 ? 8.890 -0.393 10.925 1.00 95.00 107 TYR A CA 1
ATOM 881 C C . TYR A 1 107 ? 9.513 0.152 9.637 1.00 95.00 107 TYR A C 1
ATOM 883 O O . TYR A 1 107 ? 8.818 0.501 8.684 1.00 95.00 107 TYR A O 1
ATOM 891 N N . LEU A 1 108 ? 10.842 0.252 9.633 1.00 93.81 108 LEU A N 1
ATOM 892 C CA . LEU A 1 108 ? 11.612 0.534 8.427 1.00 93.81 108 LEU A CA 1
ATOM 893 C C . LEU A 1 108 ? 11.980 -0.801 7.777 1.00 93.81 108 LEU A C 1
ATOM 895 O O . LEU A 1 108 ? 12.691 -1.606 8.383 1.00 93.81 108 LEU A O 1
ATOM 899 N N . ASP A 1 109 ? 11.472 -1.035 6.574 1.00 91.62 109 ASP A N 1
ATOM 900 C CA . ASP A 1 109 ? 11.862 -2.165 5.744 1.00 91.62 109 ASP A CA 1
ATOM 901 C C . ASP A 1 109 ? 13.293 -1.943 5.243 1.00 91.62 109 ASP A C 1
ATOM 903 O O . ASP A 1 109 ? 13.616 -0.873 4.734 1.00 91.62 109 ASP A O 1
ATOM 907 N N . THR A 1 110 ? 14.186 -2.907 5.452 1.00 88.06 110 THR A N 1
ATOM 908 C CA . THR A 1 110 ? 15.608 -2.745 5.114 1.00 88.06 110 THR A CA 1
ATOM 909 C C . THR A 1 110 ? 15.914 -3.024 3.648 1.00 88.06 110 THR A C 1
ATOM 911 O O . THR A 1 110 ? 16.935 -2.543 3.159 1.00 88.06 110 THR A O 1
ATOM 914 N N . GLU A 1 111 ? 15.068 -3.803 2.974 1.00 84.94 111 GLU A N 1
ATOM 915 C CA . GLU A 1 111 ? 15.231 -4.168 1.567 1.00 84.94 111 GLU A CA 1
ATOM 916 C C . GLU A 1 111 ? 14.811 -2.992 0.685 1.00 84.94 111 GLU A C 1
ATOM 918 O O . GLU A 1 111 ? 15.620 -2.450 -0.070 1.00 84.94 111 GLU A O 1
ATOM 923 N N . ASP A 1 112 ? 13.592 -2.505 0.904 1.00 84.06 112 ASP A N 1
ATOM 924 C CA . ASP A 1 112 ? 13.000 -1.429 0.110 1.00 84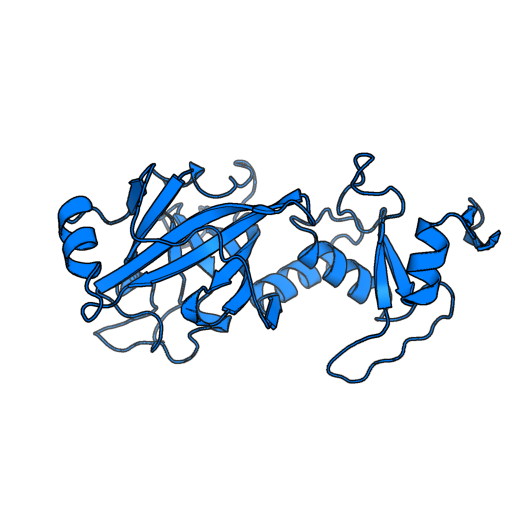.06 112 ASP A CA 1
ATOM 925 C C . ASP A 1 112 ? 13.352 -0.036 0.676 1.00 84.06 112 ASP A C 1
ATOM 927 O O . ASP A 1 112 ? 13.151 0.988 0.023 1.00 84.06 112 ASP A O 1
ATOM 931 N N . LYS A 1 113 ? 13.917 0.028 1.897 1.00 86.19 113 LYS A N 1
ATOM 932 C CA . LYS A 1 113 ? 14.233 1.267 2.647 1.00 86.19 113 LYS A CA 1
ATOM 933 C C . LYS A 1 113 ? 13.034 2.203 2.807 1.00 86.19 113 LYS A C 1
ATOM 935 O O . LYS A 1 113 ? 13.189 3.422 2.900 1.00 86.19 113 LYS A O 1
ATOM 940 N N . GLU A 1 114 ? 11.844 1.628 2.879 1.00 90.00 114 GLU A N 1
ATOM 941 C CA . GLU A 1 114 ? 10.586 2.343 3.035 1.00 90.00 114 GLU A CA 1
ATOM 942 C C . GLU A 1 114 ? 9.936 2.025 4.384 1.00 90.00 114 GLU A C 1
ATOM 944 O O . GLU A 1 114 ? 10.204 1.007 5.025 1.00 90.00 114 GLU A O 1
ATOM 949 N N . THR A 1 115 ? 9.079 2.928 4.858 1.00 93.38 115 THR A N 1
ATOM 950 C CA . THR A 1 115 ? 8.278 2.644 6.050 1.00 93.38 115 THR A CA 1
ATOM 951 C C . THR A 1 115 ? 7.129 1.718 5.667 1.00 93.38 115 THR A C 1
ATOM 953 O O . THR A 1 115 ? 6.277 2.102 4.868 1.00 93.38 115 THR A O 1
ATOM 956 N N . LYS A 1 116 ? 7.069 0.545 6.296 1.00 95.81 116 LYS A N 1
ATOM 957 C CA . LYS A 1 116 ? 5.947 -0.392 6.191 1.00 95.81 116 LYS A CA 1
ATOM 958 C C . LYS A 1 116 ? 5.255 -0.551 7.537 1.00 95.81 116 LYS A C 1
ATOM 960 O O . LYS A 1 116 ? 5.753 -0.139 8.592 1.00 95.81 116 LYS A O 1
ATOM 965 N N . TYR A 1 117 ? 4.071 -1.139 7.480 1.00 97.69 117 TYR A N 1
ATOM 966 C CA . TYR A 1 117 ? 3.215 -1.348 8.631 1.00 97.69 117 TYR A CA 1
ATOM 967 C C . TYR A 1 117 ? 2.817 -2.811 8.745 1.00 97.69 117 TYR A C 1
ATOM 969 O O . TYR A 1 117 ? 2.677 -3.501 7.740 1.00 97.69 117 TYR A O 1
ATOM 977 N N . ILE A 1 118 ? 2.574 -3.260 9.970 1.00 98.31 118 ILE A N 1
ATOM 978 C CA . ILE A 1 118 ? 1.878 -4.516 10.245 1.00 98.31 118 ILE A CA 1
ATOM 979 C C . ILE A 1 118 ? 0.573 -4.171 10.946 1.00 98.31 118 ILE A C 1
ATOM 981 O O . ILE A 1 118 ? 0.583 -3.404 11.909 1.00 98.31 118 ILE A O 1
ATOM 985 N N . LEU A 1 119 ? -0.537 -4.711 10.454 1.00 98.44 119 LEU A N 1
ATOM 986 C CA . LEU A 1 119 ? -1.856 -4.590 11.054 1.00 98.44 119 LEU A CA 1
ATOM 987 C C . LEU A 1 119 ? -2.187 -5.883 11.796 1.00 98.44 119 LEU A C 1
ATOM 989 O O . LEU A 1 119 ? -2.320 -6.946 11.190 1.00 98.44 119 LEU A O 1
ATOM 993 N N . TYR A 1 120 ? -2.393 -5.750 13.102 1.00 98.25 120 TYR A N 1
ATOM 994 C CA . TYR A 1 120 ? -2.927 -6.793 13.972 1.00 98.25 120 TYR A CA 1
ATOM 995 C C . TYR A 1 120 ? -4.387 -6.493 14.287 1.00 98.25 120 TYR A C 1
ATOM 997 O O . TYR A 1 120 ? -4.750 -5.341 14.540 1.00 98.25 120 TYR A O 1
ATOM 1005 N N . ARG A 1 121 ? -5.225 -7.526 14.292 1.00 97.81 121 ARG A N 1
ATOM 1006 C CA . ARG A 1 121 ? -6.658 -7.421 14.569 1.00 97.81 121 ARG A CA 1
ATOM 1007 C C . ARG A 1 121 ? -6.990 -8.192 15.841 1.00 97.81 121 ARG A C 1
ATOM 1009 O O . ARG A 1 121 ? -6.564 -9.326 16.005 1.00 97.81 121 ARG A O 1
ATOM 1016 N N . PHE A 1 122 ? -7.783 -7.584 16.717 1.00 97.75 122 PHE A N 1
ATOM 1017 C CA . PHE A 1 122 ? -8.219 -8.182 17.974 1.00 97.75 122 PHE A CA 1
ATOM 1018 C C . PHE A 1 122 ? -9.743 -8.106 18.085 1.00 97.75 122 PHE A C 1
ATOM 1020 O O . PHE A 1 122 ? -10.339 -7.026 18.131 1.00 97.75 122 PHE A O 1
ATOM 1027 N N . THR A 1 123 ? -10.371 -9.276 18.128 1.00 97.25 123 THR A N 1
ATOM 1028 C CA . THR A 1 123 ? -11.810 -9.464 18.373 1.00 97.25 123 THR A CA 1
ATOM 1029 C C . THR A 1 123 ? -12.080 -9.704 19.865 1.00 97.25 123 THR A C 1
ATOM 1031 O O . THR A 1 123 ? -11.144 -10.072 20.575 1.00 97.25 123 THR A O 1
ATOM 1034 N N . PRO A 1 124 ? -13.334 -9.577 20.342 1.00 97.06 124 PRO A N 1
ATOM 1035 C CA . PRO A 1 124 ? -13.703 -9.866 21.733 1.00 97.06 124 PRO A CA 1
ATOM 1036 C C . PRO A 1 124 ? -13.315 -11.263 22.241 1.00 97.06 124 PRO A C 1
ATOM 1038 O O . PRO A 1 124 ? -13.171 -11.452 23.442 1.00 97.06 124 PRO A O 1
ATOM 1041 N N . ASP A 1 125 ? -13.109 -12.232 21.345 1.00 96.50 125 ASP A N 1
ATOM 1042 C CA . ASP A 1 125 ? -12.701 -13.595 21.708 1.00 96.50 125 ASP A CA 1
ATOM 1043 C C . ASP A 1 125 ? -11.193 -13.714 22.014 1.00 96.50 125 ASP A C 1
ATOM 1045 O O . ASP A 1 125 ? -10.731 -14.731 22.539 1.00 96.50 125 ASP A O 1
ATOM 1049 N N . HIS A 1 126 ? -10.394 -12.693 21.687 1.00 97.06 126 HIS A N 1
ATOM 1050 C CA . HIS A 1 126 ? -8.960 -12.683 21.963 1.00 97.06 126 HIS A CA 1
ATOM 1051 C C . HIS A 1 126 ? -8.684 -12.321 23.424 1.00 97.06 126 HIS A C 1
ATOM 1053 O O . HIS A 1 126 ? -9.182 -11.322 23.936 1.00 97.06 126 HIS A O 1
ATOM 1059 N N . LYS A 1 127 ? -7.770 -13.050 24.076 1.00 94.81 127 LYS A N 1
ATOM 1060 C CA . LYS A 1 127 ? -7.356 -12.786 25.471 1.00 94.81 127 LYS A CA 1
ATOM 1061 C C . LYS A 1 127 ? -6.827 -11.362 25.692 1.00 94.81 127 LYS A C 1
ATOM 1063 O O . LYS A 1 127 ? -6.919 -10.825 26.789 1.00 94.81 127 LYS A O 1
ATOM 1068 N N . GLN A 1 128 ? -6.239 -10.767 24.659 1.00 96.00 128 GLN A N 1
ATOM 1069 C CA . GLN A 1 128 ? -5.654 -9.428 24.681 1.00 96.00 128 GLN A CA 1
ATOM 1070 C C . GLN A 1 128 ? -6.706 -8.316 24.545 1.00 96.00 128 GLN A C 1
ATOM 1072 O O . GLN A 1 128 ? -6.386 -7.152 24.780 1.00 96.00 128 GLN A O 1
ATOM 1077 N N . TYR A 1 129 ? -7.949 -8.644 24.184 1.00 96.94 129 TYR A N 1
ATOM 1078 C CA . TYR A 1 129 ? -8.998 -7.657 23.951 1.00 96.94 129 TYR A CA 1
ATOM 1079 C C . TYR A 1 129 ? -9.331 -6.860 25.221 1.00 96.94 129 TYR A C 1
ATOM 1081 O O . TYR A 1 129 ? -9.323 -5.631 25.194 1.00 96.94 129 TYR A O 1
ATOM 1089 N N . ASP A 1 130 ? -9.507 -7.531 26.362 1.00 95.62 130 ASP A N 1
ATOM 1090 C CA . ASP A 1 130 ? -9.786 -6.866 27.645 1.00 95.62 130 ASP 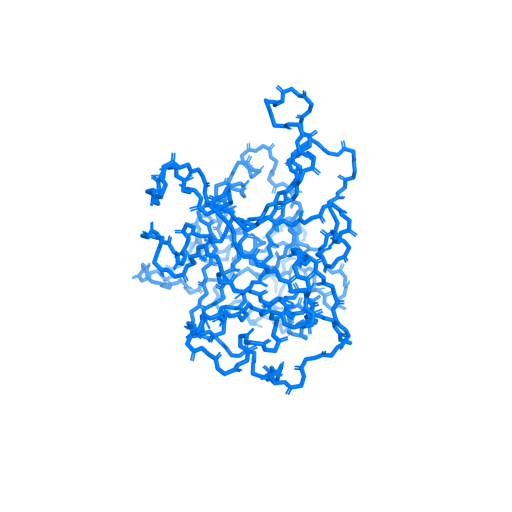A CA 1
ATOM 1091 C C . ASP A 1 130 ? -8.635 -5.957 28.099 1.00 95.62 130 ASP A C 1
ATOM 1093 O O . ASP A 1 130 ? -8.848 -4.907 28.712 1.00 95.62 130 ASP A O 1
ATOM 1097 N N . LEU A 1 131 ? -7.394 -6.336 27.770 1.00 95.88 131 LEU A N 1
ATOM 1098 C CA . LEU A 1 131 ? -6.229 -5.492 28.015 1.00 95.88 131 LEU A CA 1
ATOM 1099 C C . LEU A 1 131 ? -6.309 -4.212 27.175 1.00 95.88 131 LEU A C 1
ATOM 1101 O O . LEU A 1 131 ? -6.108 -3.129 27.721 1.00 95.88 131 LEU A O 1
ATOM 1105 N N . LEU A 1 132 ? -6.642 -4.325 25.885 1.00 96.81 132 LEU A N 1
ATOM 1106 C CA . LEU A 1 132 ? -6.837 -3.181 24.991 1.00 96.81 132 LEU A CA 1
ATOM 1107 C C . LEU A 1 132 ? -7.972 -2.266 25.477 1.00 96.81 132 LEU A C 1
ATOM 1109 O O . LEU A 1 132 ? -7.778 -1.051 25.540 1.00 96.81 132 LEU A O 1
ATOM 1113 N N . GLU A 1 133 ? -9.113 -2.812 25.903 1.00 96.00 133 GLU A N 1
ATOM 1114 C CA . GLU A 1 133 ? -10.203 -2.028 26.512 1.00 96.00 133 GLU A CA 1
ATOM 1115 C C . GLU A 1 133 ? -9.708 -1.237 27.730 1.00 96.00 133 GLU A C 1
ATOM 1117 O O . GLU A 1 133 ? -9.915 -0.023 27.826 1.00 96.00 133 GLU A O 1
ATOM 1122 N N . LYS A 1 134 ? -8.977 -1.904 28.633 1.00 95.31 134 LYS A N 1
ATOM 1123 C CA . LYS A 1 134 ? -8.456 -1.291 29.859 1.00 95.31 134 LYS A CA 1
ATOM 1124 C C . LYS A 1 134 ? -7.450 -0.175 29.579 1.00 95.31 134 LYS A C 1
ATOM 1126 O O . LYS A 1 134 ? -7.558 0.892 30.179 1.00 95.31 134 LYS A O 1
ATOM 1131 N N . ILE A 1 135 ? -6.463 -0.408 28.710 1.00 95.44 135 ILE A N 1
ATOM 1132 C CA . ILE A 1 135 ? -5.398 0.579 28.456 1.00 95.44 135 ILE A CA 1
ATOM 1133 C C . ILE A 1 135 ? -5.877 1.738 27.584 1.00 95.44 135 ILE A C 1
ATOM 1135 O O . ILE A 1 135 ? -5.342 2.839 27.691 1.00 95.44 135 ILE A O 1
ATOM 1139 N N . THR A 1 136 ? -6.871 1.510 26.719 1.00 95.19 136 THR A N 1
ATOM 1140 C CA . THR A 1 136 ? -7.408 2.577 25.867 1.00 95.19 136 THR A CA 1
ATOM 1141 C C . THR A 1 136 ? -8.428 3.444 26.588 1.00 95.19 136 THR A C 1
ATOM 1143 O O . THR A 1 136 ? -8.580 4.612 26.228 1.00 95.19 136 THR A O 1
ATOM 1146 N N . ASN A 1 137 ? -9.098 2.908 27.616 1.00 92.50 137 ASN A N 1
ATOM 1147 C CA . ASN A 1 137 ? -10.047 3.628 28.464 1.00 92.50 137 ASN A CA 1
ATOM 1148 C C . ASN A 1 137 ? -11.048 4.458 27.636 1.00 92.50 137 ASN A C 1
ATOM 1150 O O . ASN A 1 137 ? -11.164 5.672 27.801 1.00 92.50 137 ASN A O 1
ATOM 1154 N N . GLN A 1 138 ? -11.709 3.800 26.675 1.00 84.00 138 GLN A N 1
ATOM 1155 C CA . GLN A 1 138 ? -12.685 4.396 25.744 1.00 84.00 138 GLN A CA 1
ATOM 1156 C C . GLN A 1 138 ? -12.127 5.469 24.789 1.00 84.00 138 GLN A C 1
ATOM 1158 O O . GLN A 1 138 ? -12.888 6.120 24.075 1.00 84.00 138 GLN A O 1
ATOM 1163 N N . THR A 1 139 ? -10.807 5.654 24.729 1.00 90.31 139 THR A N 1
ATOM 1164 C CA . THR A 1 139 ? -10.184 6.547 23.749 1.00 90.31 139 THR A CA 1
ATOM 1165 C C . THR A 1 139 ? -9.973 5.814 22.429 1.00 90.31 139 THR A C 1
ATOM 1167 O O . THR A 1 139 ? -9.299 4.789 22.368 1.00 90.31 139 THR A O 1
ATOM 1170 N N . ASN A 1 140 ? -10.508 6.380 21.347 1.00 88.56 140 ASN A N 1
ATOM 1171 C CA . ASN A 1 140 ? -10.559 5.706 20.047 1.00 88.56 140 ASN A CA 1
ATOM 1172 C C . ASN A 1 140 ? -9.204 5.557 19.351 1.00 88.56 140 ASN A C 1
ATOM 1174 O O . ASN A 1 140 ? -9.046 4.619 18.582 1.00 88.56 140 ASN A O 1
ATOM 1178 N N . HIS A 1 141 ? -8.270 6.492 19.556 1.00 93.69 141 HIS A N 1
ATOM 1179 C CA . HIS A 1 141 ? -6.980 6.529 18.861 1.00 93.69 141 HIS A CA 1
ATOM 1180 C C . HIS A 1 141 ? -5.860 6.865 19.843 1.00 93.69 141 HIS A C 1
ATOM 1182 O O . HIS A 1 141 ? -5.806 7.981 20.375 1.00 93.69 141 HIS A O 1
ATOM 1188 N N . LEU A 1 142 ? -4.948 5.924 20.055 1.00 95.69 142 LEU A N 1
ATOM 1189 C CA . LEU A 1 142 ? -3.821 6.082 20.968 1.00 95.69 142 LEU A CA 1
ATOM 1190 C C . LEU A 1 142 ? -2.533 5.568 20.342 1.00 95.69 142 LEU A C 1
ATOM 1192 O O . LEU A 1 142 ? -2.551 4.709 19.464 1.00 95.69 142 LEU A O 1
ATOM 1196 N N . ILE A 1 143 ? -1.420 6.118 20.819 1.00 96.00 143 ILE A N 1
ATOM 1197 C CA . ILE A 1 143 ? -0.084 5.636 20.496 1.00 96.00 143 ILE A CA 1
ATOM 1198 C C . ILE A 1 143 ? 0.512 5.071 21.778 1.00 96.00 143 ILE A C 1
ATOM 1200 O O . ILE A 1 143 ? 0.448 5.725 22.819 1.00 96.00 143 ILE A O 1
ATOM 1204 N N . PHE A 1 144 ? 1.070 3.872 21.687 1.00 95.69 144 PHE A N 1
ATOM 1205 C CA . PHE A 1 144 ? 1.802 3.222 22.766 1.00 95.69 144 PHE A CA 1
ATOM 1206 C C . PHE A 1 144 ? 3.234 2.968 22.313 1.00 95.69 144 PHE A C 1
ATOM 1208 O O . PHE A 1 144 ? 3.456 2.584 21.166 1.00 95.69 144 PHE A O 1
ATOM 1215 N N . ASP A 1 145 ? 4.202 3.142 23.207 1.00 94.25 145 ASP A N 1
ATOM 1216 C CA . ASP A 1 145 ? 5.606 2.831 22.908 1.00 94.25 145 ASP A CA 1
ATOM 1217 C C . ASP A 1 145 ? 5.891 1.325 22.983 1.00 94.25 145 ASP A C 1
ATOM 1219 O O . ASP A 1 145 ? 6.867 0.837 22.414 1.00 94.25 145 ASP A O 1
ATOM 1223 N N . ASN A 1 146 ? 5.027 0.578 23.677 1.00 93.62 146 ASN A N 1
ATOM 1224 C CA . ASN A 1 146 ? 5.191 -0.851 23.871 1.00 93.62 146 ASN A CA 1
ATOM 1225 C C . ASN A 1 146 ? 3.853 -1.593 24.009 1.00 93.62 146 ASN A C 1
ATOM 1227 O O . ASN A 1 146 ? 2.950 -1.120 24.701 1.00 93.62 146 ASN A O 1
ATOM 1231 N N . LEU A 1 147 ? 3.762 -2.770 23.384 1.00 95.81 147 LEU A N 1
ATOM 1232 C CA . LEU A 1 147 ? 2.677 -3.745 23.518 1.00 95.81 147 LEU A CA 1
ATOM 1233 C C . LEU A 1 147 ? 3.289 -5.157 23.493 1.00 95.81 147 LEU A C 1
ATOM 1235 O O . LEU A 1 147 ? 3.341 -5.798 22.447 1.00 95.81 147 LEU A O 1
ATOM 1239 N N . ASP A 1 148 ? 3.741 -5.643 24.654 1.00 93.31 148 ASP A N 1
ATOM 1240 C CA . ASP A 1 148 ? 4.541 -6.880 24.794 1.00 93.31 148 ASP A CA 1
ATOM 1241 C C . ASP A 1 148 ? 3.874 -8.155 24.251 1.00 93.31 148 ASP A C 1
ATOM 1243 O O . ASP A 1 148 ? 4.533 -9.160 23.997 1.00 93.31 148 ASP A O 1
ATOM 1247 N N . PHE A 1 149 ? 2.552 -8.145 24.090 1.00 94.69 149 PHE A N 1
ATOM 1248 C CA . PHE A 1 149 ? 1.797 -9.283 23.569 1.00 94.69 149 PHE A CA 1
ATOM 1249 C C . PHE A 1 149 ? 1.800 -9.372 22.034 1.00 94.69 149 PHE A C 1
ATOM 1251 O O . PHE A 1 149 ? 1.215 -10.311 21.493 1.00 94.69 149 PHE A O 1
ATOM 1258 N N . ILE A 1 150 ? 2.403 -8.405 21.333 1.00 96.00 150 ILE A N 1
ATOM 1259 C CA . ILE A 1 150 ? 2.501 -8.371 19.871 1.00 96.00 150 ILE A CA 1
ATOM 1260 C C . ILE A 1 150 ? 3.903 -8.800 19.438 1.00 96.00 150 ILE A C 1
ATOM 1262 O O . ILE A 1 150 ? 4.897 -8.170 19.793 1.00 96.00 150 ILE A O 1
ATOM 1266 N N . ASN A 1 151 ? 3.983 -9.840 18.605 1.00 94.31 151 ASN A N 1
ATOM 1267 C CA . ASN A 1 151 ? 5.231 -10.225 17.954 1.00 94.31 151 ASN A CA 1
ATOM 1268 C C . ASN A 1 151 ? 5.512 -9.307 16.754 1.00 94.31 151 ASN A C 1
ATOM 1270 O O . ASN A 1 151 ? 4.833 -9.399 15.735 1.00 94.31 151 ASN A O 1
ATOM 1274 N N . THR A 1 152 ? 6.527 -8.452 16.872 1.00 95.06 152 THR A N 1
ATOM 1275 C CA . THR A 1 152 ? 6.918 -7.477 15.835 1.00 95.06 152 THR A CA 1
ATOM 1276 C C . THR A 1 152 ? 8.048 -7.956 14.914 1.00 95.06 152 THR A C 1
ATOM 1278 O O . THR A 1 152 ? 8.412 -7.263 13.957 1.00 95.06 152 THR A O 1
ATOM 1281 N N . GLU A 1 153 ? 8.604 -9.140 15.184 1.00 93.62 153 GLU A N 1
ATOM 1282 C CA . GLU A 1 153 ? 9.705 -9.714 14.401 1.00 93.62 153 GLU A CA 1
ATOM 1283 C C . GLU A 1 153 ? 9.211 -10.503 13.186 1.00 93.62 153 GLU A C 1
ATOM 1285 O O . GLU A 1 153 ? 9.901 -10.574 12.170 1.00 93.62 153 GLU A O 1
ATOM 1290 N N . ASP A 1 154 ? 8.001 -11.064 13.253 1.00 94.56 154 ASP A N 1
ATOM 1291 C CA . ASP A 1 154 ? 7.394 -11.727 12.101 1.00 94.56 154 ASP A CA 1
ATOM 1292 C C . ASP A 1 154 ? 6.841 -10.692 11.114 1.00 94.56 154 ASP A C 1
ATOM 1294 O O . ASP A 1 154 ? 5.786 -10.095 11.320 1.00 94.56 154 ASP A O 1
ATOM 1298 N N . ARG A 1 155 ? 7.587 -10.492 10.028 1.00 94.81 155 ARG A N 1
ATOM 1299 C CA . ARG A 1 155 ? 7.272 -9.568 8.926 1.00 94.81 155 ARG A CA 1
ATOM 1300 C C . ARG A 1 155 ? 6.975 -10.320 7.632 1.00 94.81 155 ARG A C 1
ATOM 1302 O O . ARG A 1 155 ? 7.097 -9.764 6.544 1.00 94.81 155 ARG A O 1
ATOM 1309 N N . THR A 1 156 ? 6.664 -11.610 7.739 1.00 94.56 156 THR A N 1
ATOM 1310 C CA . THR A 1 156 ? 6.469 -12.466 6.573 1.00 94.56 156 THR A CA 1
ATOM 1311 C C . THR A 1 156 ? 5.093 -12.249 5.950 1.00 94.56 156 THR A C 1
ATOM 1313 O O . THR A 1 156 ? 4.095 -12.019 6.633 1.00 94.56 156 THR A O 1
ATOM 1316 N N . TYR A 1 157 ? 5.039 -12.346 4.627 1.00 95.62 157 TYR A N 1
ATOM 1317 C CA . TYR A 1 157 ? 3.810 -12.379 3.847 1.00 95.62 157 TYR A CA 1
ATOM 1318 C C . TYR A 1 157 ? 3.985 -13.366 2.687 1.00 95.62 157 TYR A C 1
ATOM 1320 O O . TYR A 1 157 ? 5.105 -13.648 2.264 1.00 95.62 157 TYR A O 1
ATOM 1328 N N . LYS A 1 158 ? 2.879 -13.942 2.217 1.00 94.69 158 LYS A N 1
ATOM 1329 C CA . LYS A 1 158 ? 2.831 -14.924 1.123 1.00 94.69 158 LYS A CA 1
ATOM 1330 C C . LYS A 1 158 ? 2.337 -14.315 -0.183 1.00 94.69 158 LYS A C 1
ATOM 1332 O O . LYS A 1 158 ? 2.652 -14.817 -1.253 1.00 94.69 158 LYS A O 1
ATOM 1337 N N . GLU A 1 159 ? 1.565 -13.243 -0.077 1.00 92.31 159 GLU A N 1
ATOM 1338 C CA . GLU A 1 159 ? 0.908 -12.569 -1.188 1.00 92.31 159 GLU A CA 1
ATOM 1339 C C . GLU A 1 159 ? 1.090 -11.062 -1.040 1.00 92.31 159 GLU A C 1
ATOM 1341 O O . GLU A 1 159 ? 1.165 -10.549 0.082 1.00 92.31 159 GLU A O 1
ATOM 1346 N N . ALA A 1 160 ? 1.151 -10.359 -2.169 1.00 93.31 160 ALA A N 1
ATOM 1347 C CA . ALA A 1 160 ? 1.220 -8.909 -2.205 1.00 93.31 160 ALA A CA 1
ATOM 1348 C C . ALA A 1 160 ? 0.267 -8.350 -3.265 1.00 93.31 160 ALA A C 1
ATOM 1350 O O . ALA A 1 160 ? 0.262 -8.818 -4.403 1.00 93.31 160 ALA A O 1
ATOM 1351 N N . THR A 1 161 ? -0.493 -7.318 -2.903 1.00 93.81 161 THR A N 1
ATOM 1352 C CA . THR A 1 161 ? -1.473 -6.670 -3.784 1.00 93.81 161 THR A CA 1
ATOM 1353 C C . THR A 1 161 ? -1.312 -5.157 -3.744 1.00 93.81 161 THR A C 1
ATOM 1355 O O . THR A 1 161 ? -1.143 -4.561 -2.680 1.00 93.81 161 THR A O 1
ATOM 1358 N N . ILE A 1 162 ? -1.414 -4.511 -4.906 1.00 94.00 162 ILE A N 1
ATOM 1359 C CA . ILE A 1 162 ? -1.612 -3.061 -4.998 1.00 94.00 162 ILE A CA 1
ATOM 1360 C C . ILE A 1 162 ? -3.104 -2.805 -5.139 1.00 94.00 162 ILE A C 1
ATOM 1362 O O . ILE A 1 162 ? -3.727 -3.337 -6.055 1.00 94.00 162 ILE A O 1
ATOM 1366 N N . SER A 1 163 ? -3.676 -2.008 -4.232 1.00 94.25 163 SER A N 1
ATOM 1367 C CA . SER A 1 163 ? -5.128 -1.815 -4.205 1.00 94.25 163 SER A CA 1
ATOM 1368 C C . SER A 1 163 ? -5.659 -1.242 -5.523 1.00 94.25 163 SER A C 1
ATOM 1370 O O . SER A 1 163 ? -4.983 -0.451 -6.191 1.00 94.25 163 SER A O 1
ATOM 1372 N N . LYS A 1 164 ? -6.899 -1.581 -5.890 1.00 92.50 164 LYS A N 1
ATOM 1373 C CA . LYS A 1 164 ? -7.577 -1.049 -7.088 1.00 92.50 164 LYS A CA 1
ATOM 1374 C C . LYS A 1 164 ? -7.615 0.475 -7.088 1.00 92.50 164 LYS A C 1
ATOM 1376 O O . LYS A 1 164 ? -7.447 1.121 -8.119 1.00 92.50 164 LYS A O 1
ATOM 1381 N N . LYS A 1 165 ? -7.799 1.067 -5.909 1.00 92.31 165 LYS A N 1
ATOM 1382 C CA . LYS A 1 165 ? -7.796 2.519 -5.749 1.00 92.31 165 LYS A CA 1
ATOM 1383 C C . LYS A 1 165 ? -6.410 3.121 -6.003 1.00 92.31 165 LYS A C 1
ATOM 1385 O O . LYS A 1 165 ? -6.308 4.128 -6.699 1.00 92.31 165 LYS A O 1
ATOM 1390 N N . THR A 1 166 ? -5.351 2.484 -5.500 1.00 92.06 166 THR A N 1
ATOM 1391 C CA . THR A 1 166 ? -3.965 2.897 -5.763 1.00 92.06 166 THR A CA 1
ATOM 1392 C C . THR A 1 166 ? -3.597 2.743 -7.240 1.00 92.06 166 THR A C 1
ATOM 1394 O O . THR A 1 166 ? -3.053 3.677 -7.820 1.00 92.06 166 THR A O 1
ATOM 1397 N N . THR A 1 167 ? -3.937 1.621 -7.879 1.00 92.25 167 THR A N 1
ATOM 1398 C CA . THR A 1 167 ? -3.670 1.405 -9.316 1.00 92.25 167 THR A CA 1
ATOM 1399 C C . THR A 1 167 ? -4.413 2.407 -10.201 1.00 92.25 167 THR A C 1
ATOM 1401 O O . THR A 1 167 ? -3.807 2.982 -11.105 1.00 92.25 167 THR A O 1
ATOM 1404 N N . THR A 1 168 ? -5.680 2.705 -9.891 1.00 92.81 168 THR A N 1
ATOM 1405 C CA . THR A 1 168 ? -6.456 3.754 -10.581 1.00 92.81 168 THR A CA 1
ATOM 1406 C C . THR A 1 168 ? -5.761 5.111 -10.466 1.00 92.81 168 THR A C 1
ATOM 1408 O O . THR A 1 168 ? -5.496 5.752 -11.478 1.00 92.81 168 THR A O 1
ATOM 1411 N N . ARG A 1 169 ? -5.353 5.516 -9.254 1.00 92.38 169 ARG A N 1
ATOM 1412 C CA . ARG A 1 169 ? -4.630 6.780 -9.052 1.00 92.38 169 ARG A CA 1
ATOM 1413 C C . ARG A 1 169 ? -3.321 6.848 -9.837 1.00 92.38 169 ARG A C 1
ATOM 1415 O O . ARG A 1 169 ? -2.993 7.910 -10.363 1.00 92.38 169 ARG A O 1
ATOM 1422 N N . ILE A 1 170 ? -2.533 5.772 -9.840 1.00 90.75 170 ILE A N 1
ATOM 1423 C CA . ILE A 1 170 ? -1.264 5.726 -10.580 1.00 90.75 170 ILE A CA 1
ATOM 1424 C C . ILE A 1 170 ? -1.531 5.940 -12.070 1.00 90.75 170 ILE A C 1
ATOM 1426 O O . ILE A 1 170 ? -0.881 6.785 -12.680 1.00 90.75 170 ILE A O 1
ATOM 1430 N N . SER A 1 171 ? -2.526 5.241 -12.614 1.00 90.00 171 SER A N 1
ATOM 1431 C CA . SER A 1 171 ? -2.925 5.347 -14.022 1.00 90.00 171 SER A CA 1
ATOM 1432 C C . SER A 1 171 ? -3.394 6.770 -14.365 1.00 90.00 171 SER A C 1
ATOM 1434 O O . SER A 1 171 ? -2.935 7.366 -15.337 1.00 90.00 171 SER A O 1
ATOM 1436 N N . ASP A 1 172 ? -4.215 7.384 -13.506 1.00 89.44 172 ASP A N 1
ATOM 1437 C CA . ASP A 1 172 ? -4.668 8.774 -13.668 1.00 89.44 172 ASP A CA 1
ATOM 1438 C C . ASP A 1 172 ? -3.522 9.796 -13.581 1.00 89.44 172 ASP A C 1
ATOM 1440 O O . ASP A 1 172 ? -3.601 10.887 -14.155 1.00 89.44 172 ASP A O 1
ATOM 1444 N N . ARG A 1 173 ? -2.469 9.500 -12.807 1.00 87.38 173 ARG A N 1
ATOM 1445 C CA . ARG A 1 173 ? -1.251 10.324 -12.736 1.00 87.38 173 ARG A CA 1
ATOM 1446 C C . ARG A 1 173 ? -0.436 10.196 -14.017 1.00 87.38 173 ARG A C 1
ATOM 1448 O O . ARG A 1 173 ? -0.127 11.227 -14.610 1.00 87.38 173 ARG A O 1
ATOM 1455 N N . LEU A 1 174 ? -0.196 8.969 -14.479 1.00 87.44 174 LEU A N 1
ATOM 1456 C CA . LEU A 1 174 ? 0.510 8.685 -15.732 1.00 87.44 174 LEU A CA 1
ATOM 1457 C C . LEU A 1 174 ? -0.140 9.380 -16.928 1.00 87.44 174 LEU A C 1
ATOM 1459 O O . LEU A 1 174 ? 0.549 10.028 -17.711 1.00 87.44 174 LEU A O 1
ATOM 1463 N N . ALA A 1 175 ? -1.471 9.324 -17.021 1.00 84.62 175 ALA A N 1
ATOM 1464 C CA . ALA A 1 175 ? -2.224 9.971 -18.093 1.00 84.62 175 ALA A CA 1
ATOM 1465 C C . ALA A 1 175 ? -2.057 11.504 -18.127 1.00 84.62 175 ALA A C 1
ATOM 1467 O O . ALA A 1 175 ? -2.265 12.124 -19.170 1.00 84.62 175 ALA A O 1
ATOM 1468 N N . ARG A 1 176 ? -1.699 12.134 -16.998 1.00 87.31 176 ARG A N 1
ATOM 1469 C CA . ARG A 1 176 ? -1.490 13.589 -16.891 1.00 87.31 176 ARG A CA 1
ATOM 1470 C C . ARG A 1 176 ? -0.030 13.994 -17.045 1.00 87.31 176 ARG A C 1
ATOM 1472 O O . ARG A 1 176 ? 0.249 15.022 -17.656 1.00 87.31 176 ARG A O 1
ATOM 1479 N N . ASN A 1 177 ? 0.879 13.238 -16.441 1.00 86.06 177 ASN A N 1
ATOM 1480 C CA . ASN A 1 177 ? 2.311 13.474 -16.508 1.00 86.06 177 ASN A CA 1
ATOM 1481 C C . ASN A 1 177 ? 3.046 12.143 -16.381 1.00 86.06 177 ASN A C 1
ATOM 1483 O O . ASN A 1 177 ? 3.029 11.515 -15.323 1.00 86.06 177 ASN A O 1
ATOM 1487 N N . ILE A 1 178 ? 3.739 11.756 -17.449 1.00 81.56 178 ILE A N 1
ATOM 1488 C CA . ILE A 1 178 ? 4.512 10.518 -17.459 1.00 81.56 178 ILE A CA 1
ATOM 1489 C C . ILE A 1 178 ? 5.708 10.578 -16.511 1.00 81.56 178 ILE A C 1
ATOM 1491 O O . ILE A 1 178 ? 6.118 9.519 -16.070 1.00 81.56 178 ILE A O 1
ATOM 1495 N N . HIS A 1 179 ? 6.222 11.766 -16.158 1.00 84.00 179 H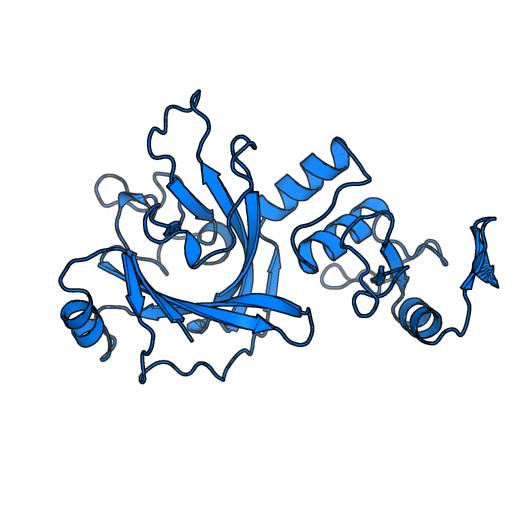IS A N 1
ATOM 1496 C CA . HIS A 1 179 ? 7.429 12.002 -15.345 1.00 84.00 179 HIS A CA 1
ATOM 1497 C C . HIS A 1 179 ? 7.143 12.160 -13.837 1.00 84.00 179 HIS A C 1
ATOM 1499 O O . HIS A 1 179 ? 7.811 12.930 -13.140 1.00 84.00 179 HIS A O 1
ATOM 1505 N N . ASP A 1 180 ? 6.093 11.514 -13.330 1.00 83.38 180 ASP A N 1
ATOM 1506 C CA . ASP A 1 180 ? 5.687 11.656 -11.930 1.00 83.38 180 ASP A CA 1
ATOM 1507 C C . ASP A 1 180 ? 6.609 10.883 -10.967 1.00 83.38 180 ASP A C 1
ATOM 1509 O O . ASP A 1 180 ? 7.266 9.907 -11.337 1.00 83.38 180 ASP A O 1
ATOM 1513 N N . ILE A 1 181 ? 6.648 11.321 -9.705 1.00 84.44 181 ILE A N 1
ATOM 1514 C CA . ILE A 1 181 ? 7.398 10.665 -8.628 1.00 84.44 181 ILE A CA 1
ATOM 1515 C C . ILE A 1 181 ? 6.429 9.864 -7.761 1.00 84.44 181 ILE A C 1
ATOM 1517 O O . ILE A 1 181 ? 5.515 10.408 -7.136 1.00 84.44 181 ILE A O 1
ATOM 1521 N N . TYR A 1 182 ? 6.680 8.562 -7.661 1.00 88.00 182 TYR A N 1
ATOM 1522 C CA . TYR A 1 182 ? 5.838 7.641 -6.905 1.00 88.00 182 TYR A CA 1
ATOM 1523 C C . TYR A 1 182 ? 6.245 7.529 -5.434 1.00 88.00 182 TYR A C 1
ATOM 1525 O O . TYR A 1 182 ? 7.402 7.724 -5.063 1.00 88.00 182 TYR A O 1
ATOM 1533 N N . SER A 1 183 ? 5.269 7.227 -4.573 1.00 82.94 183 SER A N 1
ATOM 1534 C CA . SER A 1 183 ? 5.445 7.286 -3.114 1.00 82.94 183 SER A CA 1
ATOM 1535 C C . SER A 1 183 ? 6.225 6.115 -2.516 1.00 82.94 183 SER A C 1
ATOM 1537 O O . SER A 1 183 ? 6.746 6.247 -1.411 1.00 82.94 183 SER A O 1
ATOM 1539 N N . ASN A 1 184 ? 6.284 4.979 -3.208 1.00 88.69 184 ASN A N 1
ATOM 1540 C CA . ASN A 1 184 ? 6.972 3.774 -2.753 1.00 88.69 184 ASN A CA 1
ATOM 1541 C C . ASN A 1 184 ? 7.392 2.901 -3.946 1.00 88.69 184 ASN A C 1
ATOM 1543 O O . ASN A 1 184 ? 7.041 3.186 -5.100 1.00 88.69 184 ASN A O 1
ATOM 1547 N N . GLN A 1 185 ? 8.139 1.831 -3.675 1.00 90.12 185 GLN A N 1
ATOM 1548 C CA . GLN A 1 185 ? 8.709 1.011 -4.740 1.00 90.12 185 GLN A CA 1
ATOM 1549 C C . GLN A 1 185 ? 7.650 0.235 -5.539 1.00 90.12 185 GLN A C 1
ATOM 1551 O O . GLN A 1 185 ? 7.823 0.023 -6.740 1.00 90.12 185 GLN A O 1
ATOM 1556 N N . ALA A 1 186 ? 6.544 -0.166 -4.910 1.00 92.06 186 ALA A N 1
ATOM 1557 C CA . ALA A 1 186 ? 5.469 -0.892 -5.583 1.00 92.06 186 ALA A CA 1
ATOM 1558 C C . ALA A 1 186 ? 4.722 -0.012 -6.594 1.00 92.06 186 ALA A C 1
ATOM 1560 O O . ALA A 1 186 ? 4.483 -0.448 -7.720 1.00 92.06 186 ALA A O 1
ATOM 1561 N N . GLU A 1 187 ? 4.418 1.238 -6.229 1.00 93.38 187 GLU A N 1
ATOM 1562 C CA . GLU A 1 187 ? 3.827 2.206 -7.156 1.00 93.38 187 GLU A CA 1
ATOM 1563 C C . GLU A 1 187 ? 4.751 2.470 -8.355 1.00 93.38 187 GLU A C 1
ATOM 1565 O O . GLU A 1 187 ? 4.301 2.427 -9.498 1.00 93.38 187 GLU A O 1
ATOM 1570 N N . PHE A 1 188 ? 6.051 2.664 -8.104 1.00 93.88 188 PHE A N 1
ATOM 1571 C CA . PHE A 1 188 ? 7.059 2.845 -9.153 1.00 93.88 188 PHE A CA 1
ATOM 1572 C C . PHE A 1 188 ? 7.128 1.649 -10.108 1.00 93.88 188 PHE A C 1
ATOM 1574 O O . PHE A 1 188 ? 7.085 1.823 -11.324 1.00 93.88 188 PHE A O 1
ATOM 1581 N N . ARG A 1 189 ? 7.198 0.423 -9.569 1.00 93.38 189 ARG A N 1
ATOM 1582 C CA . ARG A 1 189 ? 7.237 -0.809 -10.372 1.00 93.38 189 ARG A CA 1
ATOM 1583 C C . ARG A 1 189 ? 5.987 -0.950 -11.240 1.00 93.38 189 ARG A C 1
ATOM 1585 O O . ARG A 1 189 ? 6.105 -1.335 -12.400 1.00 93.38 189 ARG A O 1
ATOM 1592 N N . TYR A 1 190 ? 4.811 -0.630 -10.694 1.00 93.56 190 TYR A N 1
ATOM 1593 C CA . TYR A 1 190 ? 3.562 -0.635 -11.455 1.00 93.56 190 TYR A CA 1
ATOM 1594 C C . TYR A 1 190 ? 3.610 0.382 -12.598 1.00 93.56 190 TYR A C 1
ATOM 1596 O O . TYR A 1 190 ? 3.338 0.020 -13.738 1.00 93.56 190 TYR A O 1
ATOM 1604 N N . ALA A 1 191 ? 4.007 1.622 -12.304 1.00 94.38 191 ALA A N 1
ATOM 1605 C CA . ALA A 1 191 ? 4.047 2.699 -13.284 1.00 94.38 191 ALA A CA 1
ATOM 1606 C C . ALA A 1 191 ? 5.030 2.431 -14.431 1.00 94.38 191 ALA A C 1
ATOM 1608 O O . ALA A 1 191 ? 4.682 2.602 -15.594 1.00 94.38 191 ALA A O 1
ATOM 1609 N N . ILE A 1 192 ? 6.237 1.949 -14.119 1.00 95.75 192 ILE A N 1
ATOM 1610 C CA . ILE A 1 192 ? 7.213 1.550 -15.141 1.00 95.75 192 ILE A CA 1
ATOM 1611 C C . ILE A 1 192 ? 6.663 0.420 -16.006 1.00 95.75 192 ILE A C 1
ATOM 1613 O O . ILE A 1 192 ? 6.798 0.460 -17.222 1.00 95.75 192 ILE A O 1
ATOM 1617 N N . ARG A 1 193 ? 6.014 -0.584 -15.411 1.00 94.25 193 ARG A N 1
ATOM 1618 C CA . ARG A 1 193 ? 5.440 -1.681 -16.195 1.00 94.25 193 ARG A CA 1
ATOM 1619 C C . ARG A 1 193 ? 4.374 -1.199 -17.179 1.00 94.25 193 ARG A C 1
ATOM 1621 O O . ARG A 1 193 ? 4.360 -1.679 -18.309 1.00 94.25 193 ARG A O 1
ATOM 1628 N N . ASP A 1 194 ? 3.536 -0.261 -16.748 1.00 92.75 194 ASP A N 1
ATOM 1629 C CA . ASP A 1 194 ? 2.472 0.333 -17.561 1.00 92.75 194 ASP A CA 1
ATOM 1630 C C . ASP A 1 194 ? 3.044 1.150 -18.734 1.00 92.75 194 ASP A C 1
ATOM 1632 O O . ASP A 1 194 ? 2.673 0.920 -19.879 1.00 92.75 194 ASP A O 1
ATOM 1636 N N . ILE A 1 195 ? 4.042 2.012 -18.486 1.00 94.31 195 ILE A N 1
ATOM 1637 C CA . ILE A 1 195 ? 4.694 2.837 -19.527 1.00 94.31 195 ILE A CA 1
ATOM 1638 C C . ILE A 1 195 ? 5.330 1.999 -20.643 1.00 94.31 195 ILE A C 1
ATOM 1640 O O . ILE A 1 195 ? 5.359 2.425 -21.796 1.00 94.31 195 ILE A O 1
ATOM 1644 N N . TYR A 1 196 ? 5.878 0.832 -20.305 1.00 94.94 196 TYR A N 1
ATOM 1645 C CA . TYR A 1 196 ? 6.568 -0.040 -21.257 1.00 94.94 196 TYR A CA 1
ATOM 1646 C C . TYR A 1 196 ? 5.651 -1.102 -21.885 1.00 94.94 196 TYR A C 1
ATOM 1648 O O . TYR A 1 196 ? 6.157 -2.067 -22.458 1.00 94.94 196 TYR A O 1
ATOM 1656 N N . ASP A 1 197 ? 4.324 -0.980 -21.758 1.00 94.56 197 ASP A N 1
ATOM 1657 C CA . ASP A 1 197 ? 3.355 -1.973 -22.248 1.00 94.56 197 ASP A CA 1
ATOM 1658 C C . ASP A 1 197 ? 3.716 -3.401 -21.810 1.00 94.56 197 ASP A C 1
ATOM 1660 O O . ASP A 1 197 ? 3.604 -4.363 -22.574 1.00 94.56 197 ASP A O 1
ATOM 1664 N N . HIS A 1 198 ? 4.209 -3.540 -20.574 1.00 95.31 198 HIS A N 1
ATOM 1665 C CA . HIS A 1 198 ? 4.624 -4.818 -20.003 1.00 95.31 198 HIS A CA 1
ATOM 1666 C C . HIS A 1 198 ? 5.767 -5.520 -20.770 1.00 95.31 198 HIS A C 1
ATOM 1668 O O . HIS A 1 198 ? 5.970 -6.720 -20.599 1.00 95.31 198 HIS A O 1
ATOM 1674 N N . LYS A 1 199 ? 6.543 -4.813 -21.599 1.00 96.94 199 LYS A N 1
ATOM 1675 C CA . LYS A 1 199 ? 7.607 -5.394 -22.433 1.00 96.94 199 LYS A CA 1
ATOM 1676 C C . LYS A 1 199 ? 8.992 -4.927 -22.021 1.00 96.94 199 LYS A C 1
ATOM 1678 O O . LYS A 1 199 ? 9.205 -3.769 -21.672 1.00 96.94 199 LYS A O 1
ATOM 1683 N N . CYS A 1 200 ? 9.966 -5.831 -22.089 1.00 97.25 200 CYS A N 1
ATOM 1684 C CA . CYS A 1 200 ? 11.352 -5.464 -21.844 1.00 97.25 200 CYS A CA 1
ATOM 1685 C C . CYS A 1 200 ? 11.813 -4.421 -22.874 1.00 97.25 200 CYS A C 1
ATOM 1687 O O . CYS A 1 200 ? 11.682 -4.632 -24.078 1.00 97.25 200 CYS A O 1
ATOM 1689 N N . CYS A 1 201 ? 12.412 -3.326 -22.404 1.00 96.38 201 CYS A N 1
ATOM 1690 C CA . CYS A 1 201 ? 12.883 -2.225 -23.243 1.00 96.38 201 CYS A CA 1
ATOM 1691 C C . CYS A 1 201 ? 14.018 -2.612 -24.206 1.00 96.38 201 CYS A C 1
ATOM 1693 O O . CYS A 1 201 ? 14.270 -1.897 -25.169 1.00 96.38 201 CYS A O 1
ATOM 1695 N N . ILE A 1 202 ? 14.688 -3.741 -23.956 1.00 95.69 202 ILE A N 1
ATOM 1696 C CA . ILE A 1 202 ? 15.790 -4.252 -24.777 1.00 95.69 202 ILE A CA 1
ATOM 1697 C C . ILE A 1 202 ? 15.279 -5.213 -25.850 1.00 95.69 202 ILE A C 1
ATOM 1699 O O . ILE A 1 202 ? 15.679 -5.115 -27.006 1.00 95.69 202 ILE A O 1
ATOM 1703 N N . THR A 1 203 ? 14.408 -6.157 -25.484 1.00 95.38 203 THR A N 1
ATOM 1704 C CA . THR A 1 203 ? 13.943 -7.200 -26.415 1.00 95.38 203 THR A CA 1
ATOM 1705 C C . THR A 1 203 ? 12.647 -6.844 -27.131 1.00 95.38 203 THR A C 1
ATOM 1707 O O . THR A 1 203 ? 12.344 -7.459 -28.147 1.00 95.38 203 THR A O 1
ATOM 1710 N N . GLY A 1 204 ? 11.864 -5.899 -26.601 1.00 96.19 204 GLY A N 1
ATOM 1711 C CA . GLY A 1 204 ? 10.503 -5.611 -27.062 1.00 96.19 204 GLY A CA 1
ATOM 1712 C C . GLY A 1 204 ? 9.476 -6.687 -26.691 1.00 96.19 204 GLY A C 1
ATOM 1713 O O . GLY A 1 204 ? 8.331 -6.614 -27.132 1.00 96.19 204 GLY A O 1
ATOM 1714 N N . GLU A 1 205 ? 9.865 -7.669 -25.875 1.00 95.81 205 GLU A N 1
ATOM 1715 C CA . GLU A 1 205 ? 9.071 -8.857 -25.555 1.00 95.81 205 GLU A CA 1
ATOM 1716 C C . GLU A 1 205 ? 8.988 -9.090 -24.043 1.00 95.81 205 GLU A C 1
ATOM 1718 O O . GLU A 1 205 ? 9.809 -8.596 -23.262 1.00 95.81 205 GLU A O 1
ATOM 1723 N N . SER A 1 206 ? 8.012 -9.894 -23.632 1.00 96.25 206 SER A N 1
ATOM 1724 C CA . SER A 1 206 ? 7.897 -10.417 -22.273 1.00 96.25 206 SER A CA 1
ATOM 1725 C C . SER A 1 206 ? 7.295 -11.819 -22.271 1.00 96.25 206 SER A C 1
ATOM 1727 O O . SER A 1 206 ? 6.584 -12.230 -23.186 1.00 96.25 206 SER A O 1
ATOM 1729 N N . ILE A 1 207 ? 7.619 -12.579 -21.230 1.00 95.06 207 ILE A N 1
ATOM 1730 C CA . ILE A 1 207 ? 6.973 -13.845 -20.901 1.00 95.06 207 ILE A CA 1
ATOM 1731 C C . ILE A 1 207 ? 5.950 -13.516 -19.821 1.00 95.06 207 ILE A C 1
ATOM 1733 O O . ILE A 1 207 ? 6.322 -13.270 -18.671 1.00 95.06 207 ILE A O 1
ATOM 1737 N N . ASP A 1 208 ? 4.680 -13.488 -20.213 1.00 92.12 208 ASP A N 1
ATOM 1738 C CA . ASP A 1 208 ? 3.540 -13.231 -19.337 1.00 92.12 208 ASP A CA 1
ATOM 1739 C C . ASP A 1 208 ? 2.660 -14.485 -19.254 1.00 92.12 208 ASP A C 1
ATOM 1741 O O . ASP A 1 208 ? 2.234 -15.045 -20.265 1.00 92.12 208 ASP A O 1
ATOM 1745 N N . THR A 1 209 ? 2.426 -14.950 -18.031 1.00 90.00 209 THR A N 1
ATOM 1746 C CA . THR A 1 209 ? 1.604 -16.131 -17.727 1.00 90.00 209 THR A CA 1
ATOM 1747 C C . THR A 1 209 ? 0.186 -15.764 -17.283 1.00 90.00 209 THR A C 1
ATOM 1749 O O . THR A 1 209 ? -0.608 -16.650 -16.978 1.00 90.00 209 THR A O 1
ATOM 1752 N N . GLY A 1 210 ? -0.138 -14.471 -17.202 1.00 83.19 210 GLY A N 1
ATOM 1753 C CA . GLY A 1 210 ? -1.351 -13.934 -16.584 1.00 83.19 210 GLY A CA 1
ATOM 1754 C C . GLY A 1 210 ? -1.253 -13.800 -15.060 1.00 83.19 210 GLY A C 1
ATOM 1755 O O . GLY A 1 210 ? -1.857 -12.897 -14.488 1.00 83.19 210 GLY A O 1
ATOM 1756 N N . GLU A 1 211 ? -0.467 -14.654 -14.400 1.00 79.88 211 GLU A N 1
ATOM 1757 C CA . GLU A 1 211 ? -0.180 -14.563 -12.959 1.00 79.88 211 GLU A CA 1
ATOM 1758 C C . GLU A 1 211 ? 1.110 -13.787 -12.685 1.00 79.88 211 GLU A C 1
ATOM 1760 O O . GLU A 1 211 ? 1.210 -13.009 -11.736 1.00 79.88 211 GLU A O 1
ATOM 1765 N N . THR A 1 212 ? 2.118 -14.012 -13.526 1.00 84.69 212 THR A N 1
ATOM 1766 C CA . THR A 1 212 ? 3.451 -13.432 -13.383 1.00 84.69 212 THR A CA 1
ATOM 1767 C C . THR A 1 212 ? 4.018 -13.034 -14.736 1.00 84.69 212 THR A C 1
ATOM 1769 O O . THR A 1 212 ? 3.760 -13.685 -15.752 1.00 84.69 212 THR A O 1
ATOM 1772 N N . ILE A 1 213 ? 4.837 -11.984 -14.716 1.00 91.44 213 ILE A N 1
ATOM 1773 C CA . ILE A 1 213 ? 5.575 -11.492 -15.872 1.00 91.44 213 ILE A CA 1
ATOM 1774 C C . ILE A 1 213 ? 7.075 -11.536 -15.593 1.00 91.44 213 ILE A C 1
ATOM 1776 O O . ILE A 1 213 ? 7.521 -11.156 -14.510 1.00 91.44 213 ILE A O 1
ATOM 1780 N N . ASN A 1 214 ? 7.876 -11.962 -16.570 1.00 95.25 214 ASN A N 1
ATOM 1781 C CA . ASN A 1 214 ? 9.334 -12.069 -16.435 1.00 95.25 214 ASN A CA 1
ATOM 1782 C C . ASN A 1 214 ? 10.079 -10.723 -16.536 1.00 95.25 214 ASN A C 1
ATOM 1784 O O . ASN A 1 214 ? 11.252 -10.699 -16.911 1.00 95.25 214 ASN A O 1
ATOM 1788 N N . CYS A 1 215 ? 9.407 -9.614 -16.244 1.00 96.25 215 CYS A N 1
ATOM 1789 C CA . CYS A 1 215 ? 9.946 -8.270 -16.365 1.00 96.25 215 CYS A CA 1
ATOM 1790 C C . CYS A 1 215 ? 9.887 -7.533 -15.026 1.00 96.25 215 CYS A C 1
ATOM 1792 O O . CYS A 1 215 ? 8.925 -7.658 -14.267 1.00 96.25 215 CYS A O 1
ATOM 1794 N N . GLN A 1 216 ? 10.917 -6.741 -14.749 1.00 95.00 216 GLN A N 1
ATOM 1795 C CA . GLN A 1 216 ? 11.063 -5.946 -13.537 1.00 95.00 216 GLN A CA 1
ATOM 1796 C C . GLN A 1 216 ? 11.485 -4.520 -13.874 1.00 95.00 216 GLN A C 1
ATOM 1798 O O . GLN A 1 216 ? 12.191 -4.275 -14.850 1.00 95.00 216 GLN A O 1
ATOM 1803 N N . ALA A 1 217 ? 11.041 -3.575 -13.046 1.00 94.88 217 ALA A N 1
ATOM 1804 C CA . ALA A 1 217 ? 11.486 -2.195 -13.133 1.00 94.88 217 ALA A CA 1
ATOM 1805 C C . ALA A 1 217 ? 12.883 -2.069 -12.509 1.00 94.88 217 ALA A C 1
ATOM 1807 O O . ALA A 1 217 ? 13.031 -2.211 -11.293 1.00 94.88 217 ALA A O 1
ATOM 1808 N N . ALA A 1 218 ? 13.876 -1.798 -13.348 1.00 93.62 218 ALA A N 1
ATOM 1809 C CA . ALA A 1 218 ? 15.243 -1.481 -12.970 1.00 93.62 218 ALA A CA 1
ATOM 1810 C C . ALA A 1 218 ? 15.386 0.029 -12.760 1.00 93.62 218 ALA A C 1
ATOM 1812 O O . ALA A 1 218 ? 14.878 0.823 -13.557 1.00 93.62 218 ALA A O 1
ATOM 1813 N N . HIS A 1 219 ? 16.092 0.439 -11.707 1.00 93.19 219 HIS A N 1
ATOM 1814 C CA . HIS A 1 219 ? 16.461 1.840 -11.512 1.00 93.19 219 HIS A CA 1
ATOM 1815 C C . HIS A 1 219 ? 17.692 2.187 -12.351 1.00 93.19 219 HIS A C 1
ATOM 1817 O O . HIS A 1 219 ? 18.698 1.493 -12.262 1.00 93.19 219 HIS A O 1
ATOM 1823 N N . ILE A 1 220 ? 17.665 3.302 -13.090 1.00 93.56 220 ILE A N 1
ATOM 1824 C CA . ILE A 1 220 ? 18.850 3.787 -13.824 1.00 93.56 220 ILE A CA 1
ATOM 1825 C C . ILE A 1 220 ? 19.928 4.219 -12.829 1.00 93.56 220 ILE A C 1
ATOM 1827 O O . ILE A 1 220 ? 21.056 3.732 -12.840 1.00 93.56 220 ILE A O 1
ATOM 1831 N N . LYS A 1 221 ? 19.567 5.137 -11.930 1.00 91.06 221 LYS A N 1
ATOM 1832 C CA . LYS A 1 221 ? 20.354 5.492 -10.757 1.00 91.06 221 LYS A CA 1
ATOM 1833 C C . LYS A 1 221 ? 19.853 4.645 -9.591 1.00 91.06 221 LYS A C 1
ATOM 1835 O O . LYS A 1 221 ? 18.721 4.870 -9.148 1.00 91.06 221 LYS A O 1
ATOM 1840 N N . PRO A 1 222 ? 20.666 3.721 -9.052 1.00 85.50 222 PRO A N 1
ATOM 1841 C CA . PRO A 1 222 ? 20.226 2.843 -7.981 1.00 85.50 222 PRO A CA 1
ATOM 1842 C C . PRO A 1 222 ? 19.776 3.620 -6.745 1.00 85.50 222 PRO A C 1
ATOM 1844 O O . PR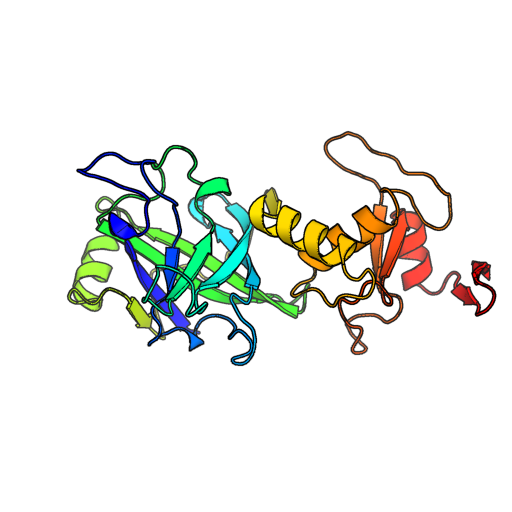O A 1 222 ? 20.361 4.648 -6.384 1.00 85.50 222 PRO A O 1
ATOM 1847 N N . TRP A 1 223 ? 18.790 3.077 -6.033 1.00 78.12 223 TRP A N 1
ATOM 1848 C CA . TRP A 1 223 ? 18.273 3.673 -4.798 1.00 78.12 223 TRP A CA 1
ATOM 1849 C C . TRP A 1 223 ? 19.371 3.927 -3.751 1.00 78.12 223 TRP A C 1
ATOM 1851 O O . TRP A 1 223 ? 19.410 4.980 -3.119 1.00 78.12 223 TRP A O 1
ATOM 1861 N N . GLN A 1 224 ? 20.338 3.009 -3.626 1.00 81.75 224 GLN A N 1
ATOM 1862 C CA . GLN A 1 224 ? 21.500 3.150 -2.734 1.00 81.75 224 GLN A CA 1
ATOM 1863 C C . GLN A 1 224 ? 22.378 4.383 -3.014 1.00 81.75 224 GLN A C 1
ATOM 1865 O O . GLN A 1 224 ? 23.110 4.811 -2.126 1.00 81.75 224 GLN A O 1
ATOM 1870 N N . PHE A 1 225 ? 22.270 4.977 -4.205 1.00 85.00 225 PHE A N 1
ATOM 1871 C CA . PHE A 1 225 ? 22.970 6.199 -4.597 1.00 85.00 225 PHE A CA 1
ATOM 1872 C C . PHE A 1 225 ? 22.027 7.409 -4.699 1.00 85.00 225 PHE A C 1
ATOM 1874 O O . PHE A 1 225 ? 22.315 8.359 -5.427 1.00 85.00 225 PHE A O 1
ATOM 1881 N N . ASN A 1 226 ? 20.905 7.410 -3.972 1.00 84.00 226 ASN A N 1
ATOM 1882 C CA . ASN A 1 226 ? 19.859 8.438 -4.035 1.00 84.00 226 ASN A CA 1
ATOM 1883 C C . ASN A 1 226 ? 19.218 8.532 -5.432 1.00 84.00 226 ASN A C 1
ATOM 1885 O O . ASN A 1 226 ? 19.095 9.625 -5.997 1.00 84.00 226 ASN A O 1
ATOM 1889 N N . GLY A 1 227 ? 18.895 7.388 -6.035 1.00 86.88 227 GLY A N 1
ATOM 1890 C CA . GLY A 1 227 ? 17.900 7.317 -7.106 1.00 86.88 227 GLY A CA 1
ATOM 1891 C C . GLY A 1 227 ? 16.505 7.610 -6.561 1.00 86.88 227 GLY A C 1
ATOM 1892 O O . GLY A 1 227 ? 16.233 7.307 -5.406 1.00 86.88 227 GLY A O 1
ATOM 1893 N N . ASN A 1 228 ? 15.632 8.213 -7.364 1.00 90.12 228 ASN A N 1
ATOM 1894 C CA . ASN A 1 228 ? 14.241 8.453 -6.978 1.00 90.12 228 ASN A CA 1
ATOM 1895 C C . ASN A 1 228 ? 13.304 7.429 -7.642 1.00 90.12 228 ASN A C 1
ATOM 1897 O O . ASN A 1 228 ? 13.708 6.653 -8.508 1.00 90.12 228 ASN A O 1
ATOM 1901 N N . HIS A 1 229 ? 12.039 7.451 -7.236 1.00 91.12 229 HIS A N 1
ATOM 1902 C CA . HIS A 1 229 ? 10.956 6.679 -7.843 1.00 91.12 229 HIS A CA 1
ATOM 1903 C C . HIS A 1 229 ? 10.267 7.452 -8.980 1.00 91.12 229 HIS A C 1
ATOM 1905 O O . HIS A 1 229 ? 9.054 7.349 -9.132 1.00 91.12 229 HIS A O 1
ATOM 1911 N N . SER A 1 230 ? 11.013 8.268 -9.736 1.00 91.88 230 SER A N 1
ATOM 1912 C CA . SER A 1 230 ? 10.505 8.858 -10.979 1.00 91.88 230 SER A CA 1
ATOM 1913 C C . SER A 1 230 ? 10.585 7.839 -12.103 1.00 91.88 230 SER A C 1
ATOM 1915 O O . SER A 1 230 ? 11.540 7.063 -12.169 1.00 91.88 230 SER A O 1
ATOM 1917 N N . THR A 1 231 ? 9.635 7.880 -13.020 1.00 92.44 231 THR A N 1
ATOM 1918 C CA . THR A 1 231 ? 9.645 7.079 -14.253 1.00 92.44 231 THR A CA 1
ATOM 1919 C C . THR A 1 231 ? 10.855 7.356 -15.141 1.00 92.44 231 THR A C 1
ATOM 1921 O O . THR A 1 231 ? 11.367 6.427 -15.755 1.00 92.44 231 THR A O 1
ATOM 1924 N N . ASP A 1 232 ? 11.404 8.575 -15.113 1.00 92.81 232 ASP A N 1
ATOM 1925 C CA . ASP A 1 232 ? 12.669 8.919 -15.791 1.00 92.81 232 ASP A CA 1
ATOM 1926 C C . ASP A 1 232 ? 13.885 8.191 -15.229 1.00 92.81 232 ASP A C 1
ATOM 1928 O O . ASP A 1 232 ? 14.941 8.145 -15.853 1.00 92.81 232 ASP A O 1
ATOM 1932 N N . ASN A 1 233 ? 13.757 7.653 -14.020 1.00 94.06 233 ASN A N 1
ATOM 1933 C CA . ASN A 1 233 ? 14.787 6.865 -13.372 1.00 94.06 233 ASN A CA 1
ATOM 1934 C C . ASN A 1 233 ? 14.493 5.361 -13.460 1.00 94.06 233 ASN A C 1
ATOM 1936 O O . ASN A 1 233 ? 15.079 4.592 -12.696 1.00 94.06 233 ASN A O 1
ATOM 1940 N N . GLY A 1 234 ? 13.586 4.924 -14.340 1.00 94.94 234 GLY A N 1
ATOM 1941 C CA . GLY A 1 234 ? 13.192 3.526 -14.442 1.00 94.94 234 GLY A CA 1
ATOM 1942 C C . GLY A 1 234 ? 13.140 2.976 -15.860 1.00 94.94 234 GLY A C 1
ATOM 1943 O O . GLY A 1 234 ? 12.772 3.652 -16.817 1.00 94.94 234 GLY A O 1
ATOM 1944 N N . MET A 1 235 ? 13.484 1.698 -15.978 1.00 95.94 235 MET A N 1
ATOM 1945 C CA . MET A 1 235 ? 13.393 0.927 -17.215 1.00 95.94 235 MET A CA 1
ATOM 1946 C C . MET A 1 235 ? 12.771 -0.430 -16.923 1.00 95.94 235 MET A C 1
ATOM 1948 O O . MET A 1 235 ? 13.096 -1.045 -15.90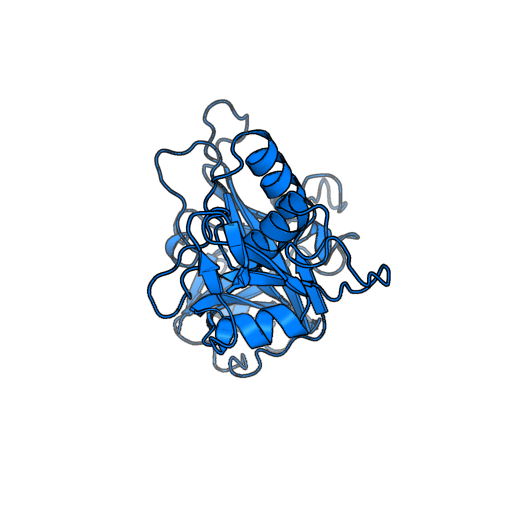9 1.00 95.94 235 MET A O 1
ATOM 1952 N N . LEU A 1 236 ? 11.898 -0.923 -17.800 1.00 97.50 236 LEU A N 1
ATOM 1953 C CA . LEU A 1 236 ? 11.383 -2.283 -17.672 1.00 97.50 236 LEU A CA 1
ATOM 1954 C C . LEU A 1 236 ? 12.322 -3.259 -18.391 1.00 97.50 236 LEU A C 1
ATOM 1956 O O . LEU A 1 236 ? 12.492 -3.179 -19.604 1.00 97.50 236 LEU A O 1
ATOM 1960 N N . MET A 1 237 ? 12.927 -4.194 -17.664 1.00 97.56 237 MET A N 1
ATOM 1961 C CA . MET A 1 237 ? 13.849 -5.190 -18.219 1.00 97.56 237 MET A CA 1
ATOM 1962 C C . MET A 1 237 ? 13.395 -6.604 -17.882 1.00 97.56 237 MET A C 1
ATOM 1964 O O . MET A 1 237 ? 12.796 -6.825 -16.830 1.00 97.56 237 MET A O 1
ATOM 1968 N N . SER A 1 238 ? 13.707 -7.578 -18.741 1.00 96.81 238 SER A N 1
ATOM 1969 C CA . SER A 1 238 ? 13.580 -8.978 -18.340 1.00 96.81 238 SER A CA 1
ATOM 1970 C C . SER A 1 238 ? 14.538 -9.280 -17.182 1.00 96.81 238 SER A C 1
ATOM 1972 O O . SER A 1 238 ? 15.534 -8.577 -17.005 1.00 96.81 238 SER A O 1
ATOM 1974 N N . LEU A 1 239 ? 14.256 -10.321 -16.396 1.00 95.62 239 LEU A N 1
ATOM 1975 C CA . LEU A 1 239 ? 15.073 -10.674 -15.224 1.00 95.62 239 LEU A CA 1
ATOM 1976 C C . LEU A 1 239 ? 16.575 -10.794 -15.540 1.00 95.62 239 LEU A C 1
ATOM 1978 O O . LEU A 1 239 ? 17.401 -10.275 -14.790 1.00 95.62 239 LEU A O 1
ATOM 1982 N N . ASP A 1 240 ? 16.925 -11.417 -16.668 1.00 95.81 240 ASP A N 1
ATOM 1983 C CA . ASP A 1 240 ? 18.321 -11.605 -17.079 1.00 95.81 240 ASP A CA 1
ATOM 1984 C C . ASP A 1 240 ? 18.998 -10.274 -17.428 1.00 95.81 240 ASP A C 1
ATOM 1986 O O . ASP A 1 240 ? 20.124 -10.011 -16.997 1.00 95.81 240 ASP A O 1
ATOM 1990 N N . PHE A 1 241 ? 18.304 -9.405 -18.172 1.00 96.88 241 PHE A N 1
ATOM 1991 C CA . PHE A 1 241 ? 18.832 -8.089 -18.531 1.00 96.88 241 PHE A CA 1
ATOM 1992 C C . PHE A 1 241 ? 18.919 -7.156 -17.327 1.00 96.88 241 PHE A C 1
ATOM 1994 O O . PHE A 1 241 ? 19.905 -6.438 -17.205 1.00 96.88 241 PHE A O 1
ATOM 2001 N N . HIS A 1 242 ? 17.948 -7.204 -16.414 1.00 95.81 242 HIS A N 1
ATOM 2002 C CA . HIS A 1 242 ? 17.995 -6.445 -15.167 1.00 95.81 242 HIS A CA 1
ATOM 2003 C C . HIS A 1 242 ? 19.233 -6.831 -14.350 1.00 95.81 242 HIS A C 1
ATOM 2005 O O . HIS A 1 242 ? 20.024 -5.970 -13.971 1.00 95.81 242 HIS A O 1
ATOM 2011 N N . TRP A 1 243 ? 19.456 -8.134 -14.156 1.00 95.44 243 TRP A N 1
ATOM 2012 C CA . TRP A 1 243 ? 20.635 -8.628 -13.449 1.00 95.44 243 TRP A CA 1
ATOM 2013 C C . TRP A 1 243 ? 21.944 -8.205 -14.131 1.00 95.44 243 TRP A C 1
ATOM 2015 O O . TRP A 1 243 ? 22.872 -7.755 -13.458 1.00 95.44 243 TRP A O 1
ATOM 2025 N N . ALA A 1 244 ? 22.027 -8.328 -15.458 1.00 96.50 244 ALA A N 1
ATOM 2026 C CA . ALA A 1 244 ? 23.220 -7.956 -16.214 1.00 96.50 244 ALA A CA 1
ATOM 2027 C C . ALA A 1 244 ? 23.488 -6.437 -16.171 1.00 96.50 244 ALA A C 1
ATOM 2029 O O . ALA A 1 244 ? 24.644 -6.031 -16.039 1.00 96.50 244 ALA A O 1
ATOM 2030 N N . PHE A 1 245 ? 22.441 -5.607 -16.217 1.00 95.44 245 PHE A N 1
ATOM 2031 C CA . PHE A 1 245 ? 22.539 -4.151 -16.097 1.00 95.44 245 PHE A CA 1
ATOM 2032 C C . PHE A 1 245 ? 23.085 -3.740 -14.725 1.00 95.44 245 PHE A C 1
ATOM 2034 O O . PHE A 1 245 ? 24.092 -3.039 -14.642 1.00 95.44 245 PHE A O 1
ATOM 2041 N N . ASP A 1 246 ? 22.503 -4.269 -13.646 1.00 92.31 246 ASP A N 1
ATOM 2042 C CA . ASP A 1 246 ? 22.922 -3.974 -12.269 1.00 92.31 246 ASP A CA 1
ATOM 2043 C C . ASP A 1 246 ? 24.366 -4.411 -11.975 1.00 92.31 246 ASP A C 1
ATOM 2045 O O . ASP A 1 246 ? 25.045 -3.847 -11.112 1.00 92.31 246 ASP A O 1
ATOM 2049 N N . ARG A 1 247 ? 24.859 -5.424 -12.696 1.00 94.12 247 ARG A N 1
ATOM 2050 C CA . ARG A 1 247 ? 26.242 -5.915 -12.613 1.00 94.12 247 ARG A CA 1
ATOM 2051 C C . ARG A 1 247 ? 27.218 -5.152 -13.511 1.00 94.12 247 ARG A C 1
ATOM 2053 O O . ARG A 1 247 ? 28.412 -5.445 -13.462 1.00 94.12 247 ARG A O 1
ATOM 2060 N N . GLY A 1 248 ? 26.739 -4.195 -14.306 1.00 93.94 248 GLY A N 1
ATOM 2061 C CA . GLY A 1 248 ? 27.551 -3.435 -15.253 1.00 93.94 248 GLY A CA 1
ATOM 2062 C C . GLY A 1 248 ? 28.056 -4.271 -16.430 1.00 93.94 248 GLY A C 1
ATOM 2063 O O . GLY A 1 248 ? 29.104 -3.958 -16.991 1.00 93.94 248 GLY A O 1
ATOM 2064 N N . CYS A 1 249 ? 27.356 -5.353 -16.789 1.00 96.62 249 CYS A N 1
ATOM 2065 C CA . CYS A 1 249 ? 27.706 -6.175 -17.949 1.00 96.62 249 CYS A CA 1
ATOM 2066 C C . CYS A 1 249 ? 27.447 -5.455 -19.278 1.00 96.62 249 CYS A C 1
ATOM 2068 O O . CYS A 1 249 ? 28.082 -5.790 -20.272 1.00 96.62 249 CYS A O 1
ATOM 2070 N N . PHE A 1 250 ? 26.518 -4.499 -19.282 1.00 95.81 250 PHE A N 1
ATOM 2071 C CA . PHE A 1 250 ? 26.252 -3.590 -20.391 1.00 95.81 250 PHE A CA 1
ATOM 2072 C C . PHE A 1 250 ? 25.762 -2.244 -19.847 1.00 95.81 250 PHE A C 1
ATOM 2074 O O . PHE A 1 250 ? 25.408 -2.129 -18.670 1.00 95.81 250 PHE A O 1
ATOM 2081 N N . THR A 1 251 ? 25.712 -1.231 -20.705 1.00 95.25 251 THR A N 1
ATOM 2082 C CA . THR A 1 251 ? 25.075 0.059 -20.399 1.00 95.25 251 THR A CA 1
ATOM 2083 C C . THR A 1 251 ? 24.268 0.572 -21.590 1.00 95.25 251 THR A C 1
ATOM 2085 O O . THR A 1 251 ? 24.324 -0.001 -22.676 1.00 95.25 251 THR A O 1
ATOM 2088 N N . ILE A 1 252 ? 23.513 1.649 -21.381 1.00 94.50 252 ILE A N 1
ATOM 2089 C CA . ILE A 1 252 ? 22.819 2.392 -22.435 1.00 94.50 252 ILE A CA 1
ATOM 2090 C C . ILE A 1 252 ? 23.480 3.763 -22.530 1.00 94.50 252 ILE A C 1
ATOM 2092 O O . ILE A 1 252 ? 23.587 4.480 -21.531 1.00 94.50 252 ILE A O 1
ATOM 2096 N N . ASP A 1 253 ? 23.972 4.112 -23.714 1.00 94.56 253 ASP A N 1
ATOM 2097 C CA . ASP A 1 253 ? 24.613 5.404 -23.934 1.00 94.56 253 ASP A CA 1
ATOM 2098 C C . ASP A 1 253 ? 23.599 6.533 -24.206 1.00 94.56 253 ASP A C 1
ATOM 2100 O O . ASP A 1 253 ? 22.385 6.337 -24.241 1.00 94.56 253 ASP A O 1
ATOM 2104 N N . GLN A 1 254 ? 24.098 7.757 -24.395 1.00 94.12 254 GLN A N 1
ATOM 2105 C CA . GLN A 1 254 ? 23.255 8.935 -24.645 1.00 94.12 254 GLN A CA 1
ATOM 2106 C C . GLN A 1 254 ? 22.520 8.903 -25.995 1.00 94.12 254 GLN A C 1
ATOM 2108 O O . GLN A 1 254 ? 21.629 9.719 -26.213 1.00 94.12 254 GLN A O 1
ATOM 2113 N N . SER A 1 255 ? 22.888 7.984 -26.891 1.00 96.25 255 SER A N 1
ATOM 2114 C CA . SER A 1 255 ? 22.181 7.737 -28.152 1.00 96.25 255 SER A CA 1
ATOM 2115 C C . SER A 1 255 ? 21.135 6.626 -28.011 1.00 96.25 255 SER A C 1
ATOM 2117 O O . SER A 1 255 ? 20.556 6.214 -29.011 1.00 96.25 255 SER A O 1
ATOM 2119 N N . TYR A 1 256 ? 20.874 6.164 -26.781 1.00 92.00 256 TYR A N 1
ATOM 2120 C CA . TYR A 1 256 ? 19.977 5.054 -26.458 1.00 92.00 256 TYR A CA 1
ATOM 2121 C C . TYR A 1 256 ? 20.415 3.715 -27.073 1.00 92.00 256 TYR A C 1
ATOM 2123 O O . TYR A 1 256 ? 19.585 2.850 -27.349 1.00 92.00 256 TYR A O 1
ATOM 2131 N N . GLU A 1 257 ? 21.724 3.522 -27.263 1.00 94.25 257 GLU A N 1
ATOM 2132 C CA . GLU A 1 257 ? 22.286 2.269 -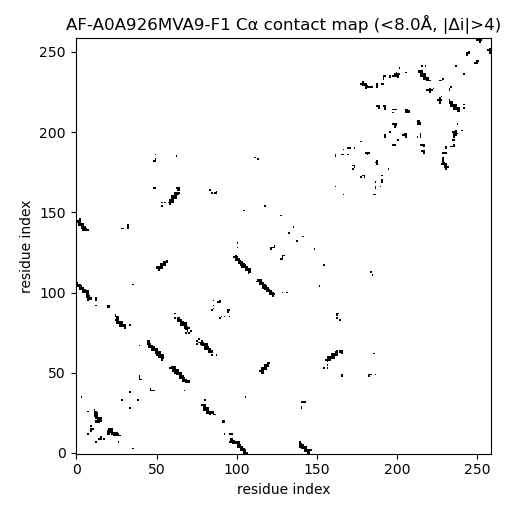27.766 1.00 94.25 257 GLU A CA 1
ATOM 2133 C C . GLU A 1 257 ? 22.932 1.442 -26.648 1.00 94.25 257 GLU A C 1
ATOM 2135 O O . GLU A 1 257 ? 23.553 1.979 -25.728 1.00 94.25 257 GLU A O 1
ATOM 2140 N N . ILE A 1 258 ? 22.815 0.115 -26.757 1.00 94.50 258 ILE A N 1
ATOM 2141 C CA . ILE A 1 258 ? 23.442 -0.844 -25.838 1.00 94.50 258 ILE A CA 1
ATOM 2142 C C . ILE A 1 258 ? 24.942 -0.948 -26.147 1.00 94.50 258 ILE A C 1
ATOM 2144 O O . ILE A 1 258 ? 25.337 -1.021 -27.317 1.00 94.50 258 ILE A O 1
ATOM 2148 N N . ARG A 1 259 ? 25.772 -0.962 -25.099 1.00 94.06 259 ARG A N 1
ATOM 2149 C CA . ARG A 1 259 ? 27.240 -1.057 -25.162 1.00 94.06 259 ARG A CA 1
ATOM 2150 C C . ARG A 1 259 ? 27.785 -2.140 -24.251 1.00 94.06 259 ARG A C 1
ATOM 2152 O O . ARG A 1 259 ? 27.250 -2.262 -23.125 1.00 94.06 259 ARG A O 1
#

pLDDT: mean 91.73, std 5.95, range [60.09, 98.44]

Foldseek 3Di:
DKKKKFADACVQQCHDPNRGPVGAHWDWDDPVRCVVDDDDDPPDAFDKAFAFEQAPVQLETERWIKTQHCDPPDPDPRSIITTRPCVPPPVPSPQDDGGKMKMWDWDQDPVFRDIHIYIDIGDPVDPCSVVSCVVCVPPGIDMDPDDPVDDPPPPGHDYYDYDPVLLVVLVVVCVVPLFDFHDGDVSLFSSQCVVLVNAAPVPNHWDDPVVDIQKTWAFCQDVVNVGTSTSVRTGIHGPVVSVCVVVPVWDQDPVRDID

Solvent-accessible surface area (backbone atoms only — not comparable to full-atom values): 14855 Å² total; per-residue (Å²): 108,50,33,44,39,33,58,38,47,47,82,34,54,5,37,49,98,87,38,62,75,67,46,75,47,34,48,78,42,55,71,93,61,41,83,82,49,87,77,70,69,88,88,53,72,52,38,69,46,61,42,45,34,31,33,61,93,74,23,33,31,34,30,22,28,35,34,39,47,56,40,83,88,50,96,57,86,72,58,35,31,38,36,45,47,35,77,77,77,25,74,82,46,75,75,64,48,67,73,24,36,39,34,36,39,62,46,76,39,81,87,82,68,40,75,34,33,38,40,43,79,39,46,88,88,38,87,60,33,64,53,50,50,62,77,41,66,89,51,54,73,46,77,37,69,75,62,91,91,57,78,81,82,77,79,72,59,83,46,77,46,72,29,71,67,38,53,50,52,52,52,60,42,44,78,75,41,68,74,46,73,40,81,44,71,68,56,28,39,51,51,31,34,60,76,42,74,63,22,12,76,84,77,72,47,64,57,69,74,88,85,54,60,50,56,44,57,38,55,74,48,44,63,95,75,75,31,67,45,28,42,87,30,45,44,30,22,33,60,68,55,39,54,37,44,79,69,63,73,41,50,70,50,99,84,75,42,83,87

Nearest PDB structures (foldseek):
  5os9-assembly2_B  TM=7.046E-01  e=3.341E-02  Arabidopsis thaliana
  4h9d-assembly1_A  TM=5.194E-01  e=6.443E-01  Geobacter metallireducens GS-15

Radius of gyration: 20.57 Å; Cα contacts (8 Å, |Δi|>4): 478; chains: 1; bounding box: 56×39×58 Å